Protein AF-A0A914VXL1-F1 (afdb_monomer_lite)

Secondary structure (DSSP, 8-state):
-HHHHHHHHHHHHHHHHHT-STTTHHHHHHHHHHHHHHHHHHHHHHHHHHHTT-HHHHTT---HHHHHHTS-GGGB--EEEESSGGGGGG--SSSEEEEESS--GGGTT-EEESSHHHHHHHHHHHGGGGTT-EEEEE--TTSEEEEEEEE--TT-S--EEEEEEEEEE-TTSTT-EEEEE-GGG--HHHHHHHHHHHHHHT--EEEEEEEESSHHHHHTT--EEEEEEET-SS-HHHHTT-----HHHHHHHHHHHHHHHHHHHHHHHHHHHHHHHTTSS-HHHHHHTHHHHHHHHHHHSSSTT-----

Radius of gyration: 21.91 Å; chains: 1; bounding box: 65×42×52 Å

pLDDT: mean 79.45, std 15.74, range [27.92, 98.44]

Structure (mmCIF, N/CA/C/O backbone):
data_AF-A0A914VXL1-F1
#
_entry.id   AF-A0A914VXL1-F1
#
loop_
_atom_site.group_PDB
_atom_site.id
_atom_site.type_symbol
_atom_site.label_atom_id
_atom_site.label_alt_id
_atom_site.label_comp_id
_atom_site.label_asym_id
_atom_site.label_entity_id
_atom_site.label_seq_id
_atom_site.pdbx_PDB_ins_code
_atom_site.Cartn_x
_atom_site.Cartn_y
_atom_site.Cartn_z
_atom_site.occupancy
_atom_site.B_iso_or_equiv
_atom_site.auth_seq_id
_atom_site.auth_comp_id
_atom_site.auth_asym_id
_atom_site.auth_atom_id
_atom_site.pdbx_PDB_model_num
ATOM 1 N N . MET A 1 1 ? 21.995 3.151 1.293 1.00 41.25 1 MET A N 1
ATOM 2 C CA . MET A 1 1 ? 22.354 3.929 0.088 1.00 41.25 1 MET A CA 1
ATOM 3 C C . MET A 1 1 ? 23.869 4.059 -0.041 1.00 41.25 1 MET A C 1
ATOM 5 O O . MET A 1 1 ? 24.400 3.669 -1.069 1.00 41.25 1 MET A O 1
ATOM 9 N N . GLU A 1 2 ? 24.578 4.462 1.017 1.00 45.25 2 GLU A N 1
ATOM 10 C CA . GLU A 1 2 ? 26.048 4.598 1.015 1.00 45.25 2 GLU A CA 1
ATOM 11 C C . GLU A 1 2 ? 26.811 3.289 0.747 1.00 45.25 2 GLU A C 1
ATOM 13 O O . GLU A 1 2 ? 27.741 3.278 -0.049 1.00 45.25 2 GLU A O 1
ATOM 18 N N . LEU A 1 3 ? 26.366 2.154 1.302 1.00 43.50 3 LEU A N 1
ATOM 19 C CA . LEU A 1 3 ? 27.005 0.850 1.059 1.00 43.50 3 LEU A CA 1
ATOM 20 C C . LEU A 1 3 ? 26.835 0.356 -0.392 1.00 43.50 3 LEU A C 1
ATOM 22 O O . LEU A 1 3 ? 27.706 -0.320 -0.930 1.00 43.50 3 LEU A O 1
ATOM 26 N N . ILE A 1 4 ? 25.714 0.711 -1.029 1.00 52.00 4 ILE A N 1
ATOM 27 C CA . ILE A 1 4 ? 25.422 0.389 -2.435 1.00 52.00 4 ILE A CA 1
ATOM 28 C C . ILE A 1 4 ? 26.284 1.270 -3.342 1.00 52.00 4 ILE A C 1
ATOM 30 O O . ILE A 1 4 ? 26.907 0.758 -4.263 1.00 52.00 4 ILE A O 1
ATOM 34 N N . LEU A 1 5 ? 26.391 2.565 -3.032 1.00 55.91 5 LEU A N 1
ATOM 35 C CA . LEU A 1 5 ? 27.287 3.493 -3.724 1.00 55.91 5 LEU A CA 1
ATOM 36 C C . LEU A 1 5 ? 28.755 3.064 -3.615 1.00 55.91 5 LEU A C 1
ATOM 38 O O . LEU A 1 5 ? 29.438 3.020 -4.630 1.00 55.91 5 LEU A O 1
ATOM 42 N N . ALA A 1 6 ? 29.218 2.665 -2.428 1.00 58.78 6 ALA A N 1
ATOM 43 C CA . ALA A 1 6 ? 30.580 2.175 -2.223 1.00 58.78 6 ALA A CA 1
ATOM 44 C C . ALA A 1 6 ? 30.846 0.867 -2.987 1.00 58.78 6 ALA A C 1
ATOM 46 O O . ALA A 1 6 ? 31.880 0.722 -3.634 1.00 58.78 6 ALA A O 1
ATOM 47 N N . SER A 1 7 ? 29.886 -0.063 -2.978 1.00 57.09 7 SER A N 1
ATOM 48 C CA . SER A 1 7 ? 30.001 -1.344 -3.688 1.00 57.09 7 SER A CA 1
ATOM 49 C C . SER A 1 7 ? 29.971 -1.166 -5.213 1.00 57.09 7 SER A C 1
ATOM 51 O O . SER A 1 7 ? 30.691 -1.859 -5.928 1.00 57.09 7 SER A O 1
ATOM 53 N N . LEU A 1 8 ? 29.196 -0.199 -5.718 1.00 55.34 8 LEU A N 1
ATOM 54 C CA . LEU A 1 8 ? 29.168 0.187 -7.133 1.00 55.34 8 LEU A CA 1
ATOM 55 C C . LEU A 1 8 ? 30.458 0.898 -7.556 1.00 55.34 8 LEU A C 1
ATOM 57 O O . LEU A 1 8 ? 30.956 0.645 -8.650 1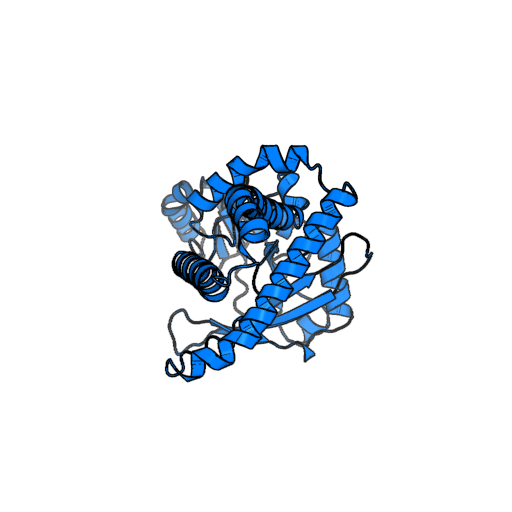.00 55.34 8 LEU A O 1
ATOM 61 N N . LEU A 1 9 ? 31.039 1.727 -6.683 1.00 68.44 9 LEU A N 1
ATOM 62 C CA . LEU A 1 9 ? 32.330 2.369 -6.933 1.00 68.44 9 LEU A CA 1
ATOM 63 C C . LEU A 1 9 ? 33.458 1.333 -7.019 1.00 68.44 9 LEU A C 1
ATOM 65 O O . LEU A 1 9 ? 34.294 1.402 -7.917 1.00 68.44 9 LEU A O 1
ATOM 69 N N . ILE A 1 10 ? 33.444 0.345 -6.119 1.00 70.38 10 ILE A N 1
ATOM 70 C CA . ILE A 1 10 ? 34.405 -0.763 -6.094 1.00 70.38 10 ILE A CA 1
ATOM 71 C C . ILE A 1 10 ? 34.229 -1.658 -7.324 1.00 70.38 10 ILE A C 1
ATOM 73 O O . ILE A 1 10 ? 35.223 -2.023 -7.942 1.00 70.38 10 ILE A O 1
ATOM 77 N N . LEU A 1 11 ? 32.996 -1.965 -7.741 1.00 63.31 11 LEU A N 1
ATOM 78 C CA . LEU A 1 11 ? 32.747 -2.739 -8.961 1.00 63.31 11 LEU A CA 1
ATOM 79 C C . LEU A 1 11 ? 33.229 -1.989 -10.212 1.00 63.31 11 LEU A C 1
ATOM 81 O O . LEU A 1 11 ? 33.888 -2.583 -11.059 1.00 63.31 11 LEU A O 1
ATOM 85 N N . CYS A 1 12 ? 32.983 -0.678 -10.297 1.00 65.50 12 CYS A N 1
ATOM 86 C CA . CYS A 1 12 ? 33.531 0.170 -11.356 1.00 65.50 12 CYS A CA 1
ATOM 87 C C . CYS A 1 12 ? 35.067 0.164 -11.353 1.00 65.50 12 CYS A C 1
ATOM 89 O O . CYS A 1 12 ? 35.673 0.009 -12.408 1.00 65.50 12 CYS A O 1
ATOM 91 N N . LEU A 1 13 ? 35.702 0.267 -10.181 1.00 66.25 13 LEU A N 1
ATOM 92 C CA . LEU A 1 13 ? 37.160 0.199 -10.032 1.00 66.25 13 LEU A CA 1
ATOM 93 C C . LEU A 1 13 ? 37.729 -1.166 -10.436 1.00 66.25 13 LEU A C 1
ATOM 95 O O . LEU A 1 13 ? 38.736 -1.223 -11.135 1.00 66.25 13 LEU A O 1
ATOM 99 N N . LEU A 1 14 ? 37.077 -2.264 -10.055 1.00 63.94 14 LEU A N 1
ATOM 100 C CA . LEU A 1 14 ? 37.503 -3.621 -10.403 1.00 63.94 14 LEU A CA 1
ATOM 101 C C . LEU A 1 14 ? 37.327 -3.915 -11.897 1.00 63.94 14 LEU A C 1
ATOM 103 O O . LEU A 1 14 ? 38.195 -4.543 -12.496 1.00 63.94 14 LEU A O 1
ATOM 107 N N . VAL A 1 15 ? 36.262 -3.405 -12.523 1.00 61.75 15 VAL A N 1
ATOM 108 C CA . VAL A 1 15 ? 36.066 -3.465 -13.980 1.00 61.75 15 VAL A CA 1
ATOM 109 C C . VAL A 1 15 ? 37.127 -2.629 -14.700 1.00 61.75 15 VAL A C 1
ATOM 111 O O . VAL A 1 15 ? 37.693 -3.083 -15.687 1.00 61.75 15 VAL A O 1
ATOM 114 N N . VAL A 1 16 ? 37.479 -1.448 -14.184 1.00 60.38 16 VAL A N 1
ATOM 115 C CA . VAL A 1 16 ? 38.572 -0.626 -14.732 1.00 60.38 16 VAL A CA 1
ATOM 116 C C . VAL A 1 16 ? 39.926 -1.341 -14.624 1.00 60.38 16 VAL A C 1
ATOM 118 O O . VAL A 1 16 ? 40.687 -1.344 -15.591 1.00 60.38 16 VAL A O 1
ATOM 121 N N . LEU A 1 17 ? 40.213 -1.989 -13.490 1.00 59.28 17 LEU A N 1
ATOM 122 C CA . LEU A 1 17 ? 41.476 -2.699 -13.247 1.00 59.28 17 LEU A CA 1
ATOM 123 C C . LEU A 1 17 ? 41.601 -4.003 -14.054 1.00 59.28 17 LEU A C 1
ATOM 125 O O . LEU A 1 17 ? 42.680 -4.303 -14.560 1.00 59.28 17 LEU A O 1
ATOM 129 N N . PHE A 1 18 ? 40.514 -4.762 -14.224 1.00 56.22 18 PHE A N 1
ATOM 130 C CA . PHE A 1 18 ? 40.505 -6.030 -14.970 1.00 56.22 18 PHE A CA 1
ATOM 131 C C . PHE A 1 18 ? 40.674 -5.842 -16.488 1.00 56.22 18 PHE A C 1
ATOM 133 O O . PHE A 1 18 ? 41.126 -6.740 -17.197 1.00 56.22 18 PHE A O 1
ATOM 140 N N . LEU A 1 19 ? 40.337 -4.660 -17.002 1.00 52.31 19 LEU A N 1
ATOM 141 C CA . LEU A 1 19 ? 40.244 -4.377 -18.434 1.00 52.31 19 LEU A CA 1
ATOM 142 C C . LEU A 1 19 ? 41.492 -3.677 -19.020 1.00 52.31 19 LEU A C 1
ATOM 144 O O . LEU A 1 19 ? 41.518 -3.319 -20.195 1.00 52.31 19 LEU A O 1
ATOM 148 N N . TRP A 1 20 ? 42.574 -3.550 -18.245 1.00 59.69 20 TRP A N 1
ATOM 149 C CA . TRP A 1 20 ? 43.846 -2.904 -18.613 1.00 59.69 20 TRP A CA 1
ATOM 150 C C . TRP A 1 20 ? 44.738 -3.742 -19.567 1.00 59.69 20 TRP A C 1
ATOM 152 O O . TRP A 1 20 ? 45.952 -3.840 -19.390 1.00 59.69 20 TRP A O 1
ATOM 162 N N . LYS A 1 21 ? 44.169 -4.360 -20.614 1.00 56.81 21 LYS A N 1
ATOM 163 C CA . LYS A 1 21 ? 44.930 -5.059 -21.673 1.00 56.81 21 LYS A CA 1
ATOM 164 C C . LYS A 1 21 ? 44.797 -4.324 -23.018 1.00 56.81 21 LYS A C 1
ATOM 166 O O . LYS A 1 21 ? 43.718 -3.898 -23.416 1.00 56.81 21 LYS A O 1
ATOM 171 N N . LYS A 1 22 ? 45.928 -4.174 -23.717 1.00 52.47 22 LYS A N 1
ATOM 172 C CA . LYS A 1 22 ? 46.267 -3.078 -24.656 1.00 52.47 22 LYS A CA 1
ATOM 173 C C . LYS A 1 22 ? 45.348 -2.809 -25.868 1.00 52.47 22 LYS A C 1
ATOM 175 O O . LYS A 1 22 ? 45.356 -1.690 -26.369 1.00 52.47 22 LYS A O 1
ATOM 180 N N . GLU A 1 23 ? 44.554 -3.764 -26.342 1.00 58.16 23 GLU A N 1
ATOM 181 C CA . GLU A 1 23 ? 43.632 -3.545 -27.480 1.00 58.16 23 GLU A CA 1
ATOM 182 C C . GLU A 1 23 ? 42.260 -2.998 -27.052 1.00 58.16 23 GLU A C 1
ATOM 184 O O . GLU A 1 23 ? 41.532 -2.402 -27.844 1.00 58.16 23 GLU A O 1
ATOM 189 N N . LEU A 1 24 ? 41.927 -3.109 -25.765 1.00 55.41 24 LEU A N 1
ATOM 190 C CA . LEU A 1 24 ? 40.645 -2.677 -25.222 1.00 55.41 24 LEU A CA 1
ATOM 191 C C . LEU A 1 24 ? 40.545 -1.141 -25.070 1.00 55.41 24 LEU A C 1
ATOM 193 O O . LEU A 1 24 ? 39.450 -0.596 -24.940 1.00 55.41 24 LEU A O 1
ATOM 197 N N . HIS A 1 25 ? 41.667 -0.415 -25.160 1.00 58.38 25 HIS A N 1
ATOM 198 C CA . HIS A 1 25 ? 41.759 1.014 -24.829 1.00 58.38 25 HIS A CA 1
ATOM 199 C C . HIS A 1 25 ? 40.891 1.946 -25.690 1.00 58.38 25 HIS A C 1
ATOM 201 O O . HIS A 1 25 ? 40.342 2.909 -25.156 1.00 58.38 25 HIS A O 1
ATOM 207 N N . LYS A 1 26 ? 40.712 1.688 -26.994 1.00 63.22 26 LYS A N 1
ATOM 208 C CA . LYS A 1 26 ? 39.898 2.574 -27.858 1.00 63.22 26 LYS A CA 1
ATOM 209 C C . LYS A 1 26 ? 38.396 2.428 -27.598 1.00 63.22 26 LYS A C 1
ATOM 211 O O . LYS A 1 26 ? 37.677 3.426 -27.582 1.00 63.22 26 LYS A O 1
ATOM 216 N N . SER A 1 27 ? 37.925 1.205 -27.360 1.00 62.84 27 SER A N 1
ATOM 217 C CA . SER A 1 27 ? 36.527 0.938 -26.995 1.00 62.84 27 SER A CA 1
ATOM 218 C C . SER A 1 27 ? 36.239 1.333 -25.542 1.00 62.84 27 SER A C 1
ATOM 220 O O . SER A 1 27 ? 35.166 1.855 -25.247 1.00 62.84 27 SER A O 1
ATOM 222 N N . MET A 1 28 ? 37.217 1.186 -24.644 1.00 55.16 28 MET A N 1
ATOM 223 C CA . MET A 1 28 ? 37.111 1.605 -23.244 1.00 55.16 28 MET A CA 1
ATOM 224 C C . MET A 1 28 ? 37.121 3.114 -23.055 1.00 55.16 28 MET A C 1
ATOM 226 O O . MET A 1 28 ? 36.348 3.605 -22.244 1.00 55.16 28 MET A O 1
ATOM 230 N N . ALA A 1 29 ? 37.947 3.864 -23.789 1.00 66.25 29 ALA A N 1
ATOM 231 C CA . ALA A 1 29 ? 37.937 5.324 -23.702 1.00 66.25 29 ALA A CA 1
ATOM 232 C C . ALA A 1 29 ? 36.559 5.882 -24.085 1.00 66.25 29 ALA A C 1
ATOM 234 O O . ALA A 1 29 ? 36.046 6.769 -23.411 1.00 66.25 29 ALA A O 1
ATOM 235 N N . LYS A 1 30 ? 35.913 5.291 -25.103 1.00 67.56 30 LYS A N 1
ATOM 236 C CA . LYS A 1 30 ? 34.521 5.600 -25.450 1.00 67.56 30 LYS A CA 1
ATOM 237 C C . LYS A 1 30 ? 33.567 5.215 -24.319 1.00 67.56 30 LYS A C 1
ATOM 239 O O . LYS A 1 30 ? 32.751 6.035 -23.929 1.00 67.56 30 LYS A O 1
ATOM 244 N N . MET A 1 31 ? 33.679 4.011 -23.757 1.00 68.94 31 MET A N 1
ATOM 245 C CA . MET A 1 31 ? 32.803 3.570 -22.665 1.00 68.94 31 MET A CA 1
ATOM 246 C C . MET A 1 31 ? 32.927 4.467 -21.425 1.00 68.94 31 MET A C 1
ATOM 248 O O . MET A 1 31 ? 31.918 4.967 -20.954 1.00 68.94 31 MET A O 1
ATOM 252 N N . ILE A 1 32 ? 34.146 4.752 -20.959 1.00 74.00 32 ILE A N 1
ATOM 253 C CA . ILE A 1 32 ? 34.424 5.639 -19.819 1.00 74.00 32 ILE A CA 1
ATOM 254 C C . ILE A 1 32 ? 33.927 7.060 -20.091 1.00 74.00 32 ILE A C 1
ATOM 256 O O . ILE A 1 32 ? 33.389 7.688 -19.188 1.00 74.00 32 ILE A O 1
ATOM 260 N N . PHE A 1 33 ? 34.062 7.558 -21.322 1.00 76.31 33 PHE A N 1
ATOM 261 C CA . PHE A 1 33 ? 33.526 8.863 -21.708 1.00 76.31 33 PHE A CA 1
ATOM 262 C C . PHE A 1 33 ? 31.992 8.902 -21.650 1.00 76.31 33 PHE A C 1
ATOM 264 O O . PHE A 1 33 ? 31.412 9.897 -21.221 1.00 76.31 33 PHE A O 1
ATOM 271 N N . TRP A 1 34 ? 31.327 7.810 -22.036 1.00 70.94 34 TRP A N 1
ATOM 272 C CA . TRP A 1 34 ? 29.869 7.718 -22.011 1.00 70.94 34 TRP A CA 1
ATOM 273 C C . TRP A 1 34 ? 29.297 7.348 -20.639 1.00 70.94 34 TRP A C 1
ATOM 275 O O . TRP A 1 34 ? 28.156 7.707 -20.368 1.00 70.94 34 TRP A O 1
ATOM 285 N N . THR A 1 35 ? 30.043 6.687 -19.749 1.00 76.06 35 THR A N 1
ATOM 286 C CA . THR A 1 35 ? 29.546 6.260 -18.426 1.00 76.06 35 THR A CA 1
ATOM 287 C C . THR A 1 35 ? 28.954 7.411 -17.594 1.00 76.06 35 THR A C 1
ATOM 289 O O . THR A 1 35 ? 27.836 7.243 -17.113 1.00 76.06 35 THR A O 1
ATOM 292 N N . PRO A 1 36 ? 29.585 8.597 -17.462 1.00 74.12 36 PRO A N 1
ATOM 293 C CA . PRO A 1 36 ? 29.012 9.737 -16.739 1.00 74.12 36 PRO A CA 1
ATOM 294 C C . PRO A 1 36 ? 27.721 10.285 -17.354 1.00 74.12 36 PRO A C 1
ATOM 296 O O . PRO A 1 36 ? 26.985 10.988 -16.675 1.00 74.12 36 PRO A O 1
ATOM 299 N N . VAL A 1 37 ? 27.446 9.983 -18.625 1.00 72.56 37 VAL A N 1
ATOM 300 C CA . VAL A 1 37 ? 26.239 10.428 -19.333 1.00 72.56 37 VAL A CA 1
ATOM 301 C C . VAL A 1 37 ? 25.156 9.353 -19.266 1.00 72.56 37 VAL A C 1
ATOM 303 O O . VAL A 1 37 ? 24.025 9.631 -18.876 1.00 72.56 37 VAL A O 1
ATOM 306 N N . LEU A 1 38 ? 25.506 8.112 -19.602 1.00 73.00 38 LEU A N 1
ATOM 307 C CA . LEU A 1 38 ? 24.584 6.982 -19.684 1.00 73.00 38 LEU A CA 1
ATOM 308 C C . LEU A 1 38 ? 24.146 6.487 -18.309 1.00 73.00 38 LEU A C 1
ATOM 310 O O . LEU A 1 38 ? 23.007 6.056 -18.157 1.00 73.00 38 LEU A O 1
ATOM 314 N N . PHE A 1 39 ? 25.020 6.542 -17.303 1.00 75.88 39 PHE A N 1
ATOM 315 C CA . PHE A 1 39 ? 24.698 6.023 -15.980 1.00 75.88 39 PHE A CA 1
ATOM 316 C C . PHE A 1 39 ? 23.647 6.875 -15.253 1.00 75.88 39 PHE A C 1
ATOM 318 O O . PHE A 1 39 ? 22.641 6.302 -14.833 1.00 75.88 39 PHE A O 1
ATOM 325 N N . PRO A 1 40 ? 23.774 8.216 -15.152 1.00 75.12 40 PRO A N 1
ATOM 326 C CA . PRO A 1 40 ? 22.699 9.041 -14.607 1.00 75.12 40 PRO A CA 1
ATOM 327 C C . PRO A 1 40 ? 21.408 8.898 -15.405 1.00 75.12 40 PRO A C 1
ATOM 329 O O . PRO A 1 40 ? 20.346 8.823 -14.803 1.00 75.12 40 PRO A O 1
ATOM 332 N N . TRP A 1 41 ? 21.496 8.777 -16.734 1.00 71.12 41 TRP A N 1
ATOM 333 C CA . TRP A 1 41 ? 20.336 8.520 -17.589 1.00 71.12 41 TRP A CA 1
ATOM 334 C C . TRP A 1 41 ? 19.642 7.198 -17.271 1.00 71.12 41 TRP A C 1
ATOM 336 O O . TRP A 1 41 ? 18.419 7.158 -17.187 1.00 71.12 41 TRP A O 1
ATOM 346 N N . LEU A 1 42 ? 20.399 6.122 -17.059 1.00 73.44 42 LEU A N 1
ATOM 347 C CA . LEU A 1 42 ? 19.854 4.817 -16.700 1.00 73.44 42 LEU A CA 1
ATOM 348 C C . LEU A 1 42 ? 19.241 4.835 -15.299 1.00 73.44 42 LEU A C 1
ATOM 350 O O . LEU A 1 42 ? 18.143 4.322 -15.111 1.00 73.44 42 LEU A O 1
ATOM 354 N N . VAL A 1 43 ? 19.918 5.444 -14.323 1.00 72.94 43 VAL A N 1
ATOM 355 C CA . VAL A 1 43 ? 19.392 5.607 -12.957 1.00 72.94 43 VAL A CA 1
ATOM 356 C C . VAL A 1 43 ? 18.109 6.431 -12.977 1.00 72.94 43 VAL A C 1
ATOM 358 O O . VAL A 1 43 ? 17.127 6.055 -12.342 1.00 72.94 43 VAL A O 1
ATOM 361 N N . TRP A 1 44 ? 18.098 7.514 -13.748 1.00 69.12 44 TRP A N 1
ATOM 362 C CA . TRP A 1 44 ? 16.934 8.361 -13.964 1.00 69.12 44 TRP A CA 1
ATOM 363 C C . TRP A 1 44 ? 15.800 7.570 -14.617 1.00 69.12 44 TRP A C 1
ATOM 365 O O . TRP A 1 44 ? 14.689 7.579 -14.104 1.00 69.12 44 TRP A O 1
ATOM 375 N N . LEU A 1 45 ? 16.070 6.804 -15.675 1.00 66.00 45 LEU A N 1
ATOM 376 C CA . LEU A 1 45 ? 15.071 5.989 -16.369 1.00 66.00 45 LEU A CA 1
ATOM 377 C C . LEU A 1 45 ? 14.519 4.865 -15.481 1.00 66.00 45 LEU A C 1
ATOM 379 O O . LEU A 1 45 ? 13.312 4.651 -15.443 1.00 66.00 45 LEU A O 1
ATOM 383 N N . ILE A 1 46 ? 15.361 4.198 -14.691 1.00 68.75 46 ILE A N 1
ATOM 384 C CA . ILE A 1 46 ? 14.909 3.222 -13.692 1.00 68.75 46 ILE A CA 1
ATOM 385 C C . ILE A 1 46 ? 14.009 3.917 -12.668 1.00 68.75 46 ILE A C 1
ATOM 387 O O . ILE A 1 46 ? 12.887 3.475 -12.448 1.00 68.75 46 ILE A O 1
ATOM 391 N N . TYR A 1 47 ? 14.439 5.044 -12.106 1.00 68.88 47 TYR A N 1
ATOM 392 C CA . TYR A 1 47 ? 13.628 5.833 -11.180 1.00 68.88 47 TYR A CA 1
ATOM 393 C C . TYR A 1 47 ? 12.268 6.226 -11.790 1.00 68.88 47 TYR A C 1
ATOM 395 O O . TYR A 1 47 ? 11.232 6.048 -11.152 1.00 68.88 47 TYR A O 1
ATOM 403 N N . TRP A 1 48 ? 12.243 6.629 -13.062 1.00 65.44 48 TRP A N 1
ATOM 404 C CA . TRP A 1 48 ? 11.019 6.923 -13.814 1.00 65.44 48 TRP A CA 1
ATOM 405 C C . TRP A 1 48 ? 10.077 5.751 -13.934 1.00 65.44 48 TRP A C 1
ATOM 407 O O . TRP A 1 48 ? 8.877 5.869 -13.707 1.00 65.44 48 TRP A O 1
ATOM 417 N N . THR A 1 49 ? 10.620 4.606 -14.300 1.00 64.94 49 THR A N 1
ATOM 418 C CA . THR A 1 49 ? 9.830 3.392 -14.446 1.00 64.94 49 THR A CA 1
ATOM 419 C C . THR A 1 49 ? 9.341 2.868 -13.100 1.00 64.94 49 THR A C 1
ATOM 421 O O . THR A 1 49 ? 8.316 2.200 -13.033 1.00 64.94 49 THR A O 1
ATOM 424 N N . LEU A 1 50 ? 10.005 3.223 -11.998 1.00 66.88 50 LEU A N 1
ATOM 425 C CA . LEU A 1 50 ? 9.473 2.977 -10.665 1.00 66.88 50 LEU A CA 1
ATOM 426 C C . LEU A 1 50 ? 8.271 3.880 -10.355 1.00 66.88 50 LEU A C 1
ATOM 428 O O . LEU A 1 50 ? 7.257 3.390 -9.863 1.00 66.88 50 LEU A O 1
ATOM 432 N N . ILE A 1 51 ? 8.334 5.158 -10.739 1.00 66.31 51 ILE A N 1
ATOM 433 C CA . ILE A 1 51 ? 7.213 6.106 -10.610 1.00 66.31 51 ILE A CA 1
ATOM 434 C C . ILE A 1 51 ? 6.031 5.691 -11.489 1.00 66.31 51 ILE A C 1
ATOM 436 O O . ILE A 1 51 ? 4.879 5.735 -11.070 1.00 66.31 51 ILE A O 1
ATOM 440 N N . ALA A 1 52 ? 6.292 5.236 -12.710 1.00 61.47 52 ALA A N 1
ATOM 441 C CA . ALA A 1 52 ? 5.243 4.901 -13.661 1.00 61.47 52 ALA A CA 1
ATOM 442 C C . ALA A 1 52 ? 4.494 3.589 -13.340 1.00 61.47 52 ALA A C 1
ATOM 444 O O . ALA A 1 52 ? 3.508 3.249 -13.991 1.00 61.47 52 ALA A O 1
ATOM 445 N N . GLN A 1 53 ? 4.883 2.841 -12.304 1.00 66.44 53 GLN A N 1
ATOM 446 C CA . GLN A 1 53 ? 4.063 1.730 -11.787 1.00 66.44 53 GLN A CA 1
ATOM 447 C C . GLN A 1 53 ? 2.750 2.199 -11.151 1.00 66.44 53 GLN A C 1
ATOM 449 O O . GLN A 1 53 ? 1.879 1.390 -10.826 1.00 66.44 53 GLN A O 1
ATOM 454 N N . GLN A 1 54 ? 2.639 3.502 -10.926 1.00 68.56 54 GLN A N 1
ATOM 455 C CA . GLN A 1 54 ? 1.725 4.109 -9.987 1.00 68.56 54 GLN A CA 1
ATOM 456 C C . GLN A 1 54 ? 0.867 5.174 -10.681 1.00 68.56 54 GLN A C 1
ATOM 458 O O . GLN A 1 54 ? 0.954 6.357 -10.369 1.00 68.56 54 GLN A O 1
ATOM 463 N N . THR A 1 55 ? 0.002 4.755 -11.612 1.00 63.03 55 THR A N 1
ATOM 464 C CA . THR A 1 55 ? -0.960 5.646 -12.306 1.00 63.03 55 THR A CA 1
ATOM 465 C C . THR A 1 55 ? -1.766 6.492 -11.324 1.00 63.03 55 THR A C 1
ATOM 467 O O . THR A 1 55 ? -1.934 7.694 -11.514 1.00 63.03 55 THR A O 1
ATOM 470 N N . PHE A 1 56 ? -2.182 5.862 -10.227 1.00 64.00 56 PHE A N 1
ATOM 471 C CA . PHE A 1 56 ? -2.895 6.476 -9.115 1.00 64.00 56 PHE A CA 1
ATOM 472 C C . PHE A 1 56 ? -2.178 7.708 -8.537 1.00 64.00 56 PHE A C 1
ATOM 474 O O . PHE A 1 56 ? -2.829 8.655 -8.093 1.00 64.00 56 PHE A O 1
ATOM 481 N N . TRP A 1 57 ? -0.839 7.736 -8.598 1.00 62.06 57 TRP A N 1
ATOM 482 C CA . TRP A 1 57 ? -0.055 8.778 -7.950 1.00 62.06 57 TRP A CA 1
ATOM 483 C C . TRP A 1 57 ? 0.148 10.038 -8.764 1.00 62.06 57 TRP A C 1
ATOM 485 O O . TRP A 1 57 ? 0.226 11.133 -8.199 1.00 62.06 57 TRP A O 1
ATOM 495 N N . LEU A 1 58 ? 0.176 9.896 -10.083 1.00 59.34 58 LEU A N 1
ATOM 496 C CA . LEU A 1 58 ? 0.244 11.030 -10.997 1.00 59.34 58 LEU A CA 1
ATOM 497 C C . LEU A 1 58 ? -1.095 11.763 -11.082 1.00 59.34 58 LEU A C 1
ATOM 499 O O . LEU A 1 58 ? -1.115 12.978 -11.229 1.00 59.34 58 LEU A O 1
ATOM 503 N N . GLN A 1 59 ? -2.197 11.052 -10.836 1.00 65.31 59 GLN A N 1
ATOM 504 C CA . GLN A 1 59 ? -3.552 11.610 -10.807 1.00 65.31 59 GLN A CA 1
ATOM 505 C C . GLN A 1 59 ? -3.874 12.403 -9.526 1.00 65.31 59 GLN A C 1
ATOM 507 O O . GLN A 1 59 ? -4.989 12.892 -9.359 1.00 65.31 59 GLN A O 1
ATOM 512 N N . GLY A 1 60 ? -2.919 12.547 -8.599 1.00 61.97 60 GLY A N 1
ATOM 513 C CA . GLY A 1 60 ? -3.108 13.329 -7.374 1.00 61.97 60 GLY A CA 1
ATOM 514 C C . GLY A 1 60 ? -3.989 12.658 -6.314 1.00 61.97 60 GLY A C 1
ATOM 515 O O . GLY A 1 60 ? -4.384 13.322 -5.359 1.00 61.97 60 GLY A O 1
ATOM 516 N N . LEU A 1 61 ? -4.252 11.354 -6.426 1.00 62.41 61 LEU A N 1
ATOM 517 C CA . LEU A 1 61 ? -5.101 10.582 -5.506 1.00 62.41 61 LEU A CA 1
ATOM 518 C C . LEU A 1 61 ? -4.318 10.037 -4.291 1.00 62.41 61 LEU A C 1
ATOM 520 O O . LEU A 1 61 ? -4.692 9.045 -3.681 1.00 62.41 61 LEU A O 1
ATOM 524 N N . ASN A 1 62 ? -3.228 10.715 -3.911 1.00 61.31 62 ASN A N 1
ATOM 525 C CA . ASN A 1 62 ? -2.131 10.219 -3.064 1.00 61.31 62 ASN A CA 1
ATOM 526 C C . ASN A 1 62 ? -2.381 10.176 -1.569 1.00 61.31 62 ASN A C 1
ATOM 528 O O . ASN A 1 62 ? -1.576 10.657 -0.762 1.00 61.31 62 ASN A O 1
ATOM 532 N N . ARG A 1 63 ? -3.498 9.588 -1.193 1.00 71.31 63 ARG A N 1
ATOM 533 C CA . ARG A 1 63 ? -3.872 9.485 0.196 1.00 71.31 63 ARG A CA 1
ATOM 534 C C . ARG A 1 63 ? -4.325 8.068 0.495 1.00 71.31 63 ARG A C 1
ATOM 536 O O . ARG A 1 63 ? -5.007 7.431 -0.313 1.00 71.31 63 ARG A O 1
ATOM 543 N N . LYS A 1 64 ? -3.895 7.559 1.650 1.00 80.06 64 LYS A N 1
ATOM 544 C CA . LYS A 1 64 ? -4.268 6.218 2.111 1.00 80.06 64 LYS A CA 1
ATOM 545 C C . LYS A 1 64 ? -5.777 6.110 2.234 1.00 80.06 64 LYS A C 1
ATOM 547 O O . LYS A 1 64 ? -6.334 5.093 1.835 1.00 80.06 64 LYS A O 1
ATOM 552 N N . ASP A 1 65 ? -6.413 7.172 2.723 1.00 83.00 65 ASP A N 1
ATOM 553 C CA . ASP A 1 65 ? -7.865 7.264 2.828 1.00 83.00 65 ASP A CA 1
ATOM 554 C C . ASP A 1 65 ? -8.554 6.972 1.487 1.00 83.00 65 ASP A C 1
ATOM 556 O O . ASP A 1 65 ? -9.452 6.146 1.452 1.00 83.00 65 ASP A O 1
ATOM 560 N N . TYR A 1 66 ? -8.084 7.528 0.368 1.00 85.12 66 TYR A N 1
ATOM 561 C CA . TYR A 1 66 ? -8.701 7.308 -0.940 1.00 85.12 66 TYR A CA 1
ATOM 562 C C . TYR A 1 66 ? -8.617 5.847 -1.390 1.00 85.12 66 TYR A C 1
ATOM 564 O O . TYR A 1 66 ? -9.626 5.280 -1.803 1.00 85.12 66 TYR A O 1
ATOM 572 N N . ALA A 1 67 ? -7.442 5.215 -1.283 1.00 85.06 67 ALA A N 1
ATOM 573 C CA . ALA A 1 67 ? -7.303 3.796 -1.618 1.00 85.06 67 ALA A CA 1
ATOM 574 C C . ALA A 1 67 ? -8.247 2.938 -0.758 1.00 85.06 67 ALA A C 1
ATOM 576 O O . ALA A 1 67 ? -8.972 2.095 -1.281 1.00 85.06 67 ALA A O 1
ATOM 577 N N . LEU A 1 68 ? -8.302 3.226 0.545 1.00 87.81 68 LEU A N 1
ATOM 578 C CA . LEU A 1 68 ? -9.196 2.556 1.485 1.00 87.81 68 LEU A CA 1
ATOM 579 C C . LEU A 1 68 ? -10.682 2.819 1.171 1.00 87.81 68 LEU A C 1
ATOM 581 O O . LEU A 1 68 ? -11.490 1.900 1.244 1.00 87.81 68 LEU A O 1
ATOM 585 N N . PHE A 1 69 ? -11.061 4.030 0.760 1.00 86.75 69 PHE A N 1
ATOM 586 C CA . PHE A 1 69 ? -12.441 4.384 0.399 1.00 86.75 69 PHE A CA 1
ATOM 587 C C . PHE A 1 69 ? -12.915 3.754 -0.909 1.00 86.75 69 PHE A C 1
ATOM 589 O O . PHE A 1 69 ? -14.115 3.564 -1.092 1.00 86.75 69 PHE A O 1
ATOM 596 N N . LEU A 1 70 ? -11.994 3.401 -1.805 1.00 86.75 70 LEU A N 1
ATOM 597 C CA . LEU A 1 70 ? -12.310 2.624 -3.000 1.00 86.75 70 LEU A CA 1
ATOM 598 C C . LEU A 1 70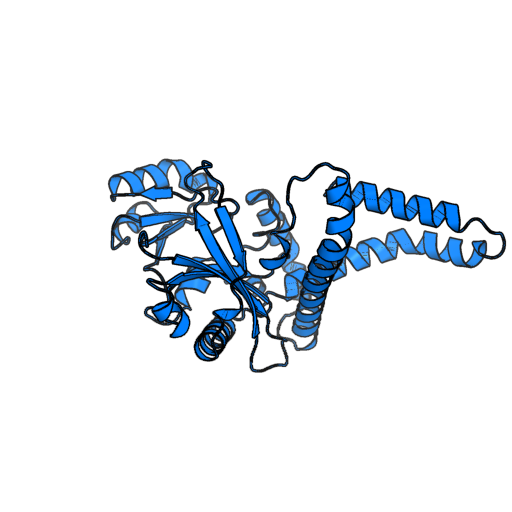 ? -12.496 1.127 -2.713 1.00 86.75 70 LEU A C 1
ATOM 600 O O . LEU A 1 70 ? -12.947 0.389 -3.597 1.00 86.75 70 LEU A O 1
ATOM 604 N N . ALA A 1 71 ? -12.168 0.662 -1.502 1.00 84.19 71 ALA A N 1
ATOM 605 C CA . ALA A 1 71 ? -12.455 -0.705 -1.103 1.00 84.19 71 ALA A CA 1
ATOM 606 C C . ALA A 1 71 ? -13.982 -0.903 -0.994 1.00 84.19 71 ALA A C 1
ATOM 608 O O . ALA A 1 71 ? -14.665 -0.119 -0.333 1.00 84.19 71 ALA A O 1
ATOM 609 N N . PRO A 1 72 ? -14.554 -1.934 -1.636 1.00 74.19 72 PRO A N 1
ATOM 610 C CA . PRO A 1 72 ? -15.998 -2.143 -1.639 1.00 74.19 72 PRO A CA 1
ATOM 611 C C . PRO A 1 72 ? -16.571 -2.397 -0.235 1.00 74.19 72 PRO A C 1
ATOM 613 O O . PRO A 1 72 ? -16.236 -3.391 0.403 1.00 74.19 72 PRO A O 1
ATOM 616 N N . GLY A 1 73 ? -17.511 -1.562 0.217 1.00 73.25 73 GLY A N 1
ATOM 617 C CA . GLY A 1 73 ? -18.362 -1.830 1.385 1.00 73.25 73 GLY A CA 1
ATOM 618 C C . GLY A 1 73 ? -17.606 -2.326 2.627 1.00 73.25 73 GLY A C 1
ATOM 619 O O . GLY A 1 73 ? -16.774 -1.617 3.183 1.00 73.25 73 GLY A O 1
ATOM 620 N N . GLN A 1 74 ? -17.900 -3.560 3.056 1.00 74.69 74 GLN A N 1
ATOM 621 C CA . GLN A 1 74 ? -17.328 -4.204 4.253 1.00 74.69 74 GLN A CA 1
ATOM 622 C C . GLN A 1 74 ? -15.811 -4.471 4.174 1.00 74.69 74 GLN A C 1
ATOM 624 O O . GLN A 1 74 ? -15.224 -4.915 5.159 1.00 74.69 74 GLN A O 1
ATOM 629 N N . MET A 1 75 ? -15.174 -4.208 3.027 1.00 79.31 75 MET A N 1
ATOM 630 C CA . MET A 1 75 ? -13.750 -4.462 2.799 1.00 79.31 75 MET A CA 1
ATOM 631 C C . MET A 1 75 ? -12.835 -3.368 3.344 1.00 79.31 75 MET A C 1
ATOM 633 O O . MET A 1 75 ? -11.620 -3.538 3.319 1.00 79.31 75 MET A O 1
ATOM 637 N N . ASN A 1 76 ? -13.373 -2.247 3.819 1.00 84.25 76 ASN A N 1
ATOM 638 C CA . ASN A 1 76 ? -12.585 -1.252 4.533 1.00 84.25 76 ASN A CA 1
ATOM 639 C C . ASN A 1 76 ? -12.842 -1.382 6.034 1.00 84.25 76 ASN A C 1
ATOM 641 O O . ASN A 1 76 ? -13.981 -1.586 6.462 1.00 84.25 76 ASN A O 1
ATOM 645 N N . ALA A 1 77 ? -11.800 -1.227 6.846 1.00 86.25 77 ALA A N 1
ATOM 646 C CA . ALA A 1 77 ? -12.052 -0.865 8.232 1.00 86.25 77 ALA A CA 1
ATOM 647 C C . ALA A 1 77 ? -12.679 0.536 8.246 1.00 86.25 77 ALA A C 1
ATOM 649 O O . ALA A 1 77 ? -12.319 1.384 7.428 1.00 86.25 77 ALA A O 1
ATOM 650 N N . ASP A 1 78 ? -13.633 0.780 9.140 1.00 91.12 78 ASP A N 1
ATOM 651 C CA . ASP A 1 78 ? -14.302 2.077 9.214 1.00 91.12 78 ASP A CA 1
ATOM 652 C C . ASP A 1 78 ? -13.251 3.173 9.426 1.00 91.12 78 ASP A C 1
ATOM 654 O O . ASP A 1 78 ? -12.543 3.181 10.433 1.00 91.12 78 ASP A O 1
ATOM 658 N N . THR A 1 79 ? -13.070 4.001 8.396 1.00 93.50 79 THR A N 1
ATOM 659 C CA . THR A 1 79 ? -11.961 4.947 8.265 1.00 93.50 79 THR A CA 1
ATOM 660 C C . THR A 1 79 ? -12.532 6.340 8.090 1.00 93.50 79 THR A C 1
ATOM 662 O O . THR A 1 79 ? -13.424 6.554 7.271 1.00 93.50 79 THR A O 1
ATOM 665 N N . VAL A 1 80 ? -11.986 7.304 8.819 1.00 95.12 80 VAL A N 1
ATOM 666 C CA . VAL A 1 80 ? -12.319 8.721 8.689 1.00 95.12 80 VAL A CA 1
ATOM 667 C C . VAL A 1 80 ? -11.050 9.527 8.484 1.00 95.12 80 VAL A C 1
ATOM 669 O O . VAL A 1 80 ? -10.011 9.221 9.067 1.00 95.12 80 VAL A O 1
ATOM 672 N N . ARG A 1 81 ? -11.127 10.560 7.646 1.00 95.25 81 ARG A N 1
ATOM 673 C CA . ARG A 1 81 ? -10.053 11.546 7.513 1.00 95.25 81 ARG A CA 1
ATOM 674 C C . ARG A 1 81 ? -10.194 12.589 8.617 1.00 95.25 81 ARG A C 1
ATOM 676 O O . ARG A 1 81 ? -11.304 13.045 8.876 1.00 95.25 81 ARG A O 1
ATOM 683 N N . ILE A 1 82 ? -9.074 12.952 9.232 1.00 96.38 82 ILE A N 1
ATOM 684 C CA . ILE A 1 82 ? -8.985 13.904 10.339 1.00 96.38 82 ILE A CA 1
ATOM 685 C C . ILE A 1 82 ? -8.045 15.030 9.910 1.00 96.38 82 ILE A C 1
ATOM 687 O O . ILE A 1 82 ? -6.833 14.823 9.799 1.00 96.38 82 ILE A O 1
ATOM 691 N N . GLN A 1 83 ? -8.620 16.199 9.637 1.00 95.81 83 GLN A N 1
ATOM 692 C CA . GLN A 1 83 ? -7.916 17.429 9.272 1.00 95.81 83 GLN A CA 1
ATOM 693 C C . GLN A 1 83 ? -8.071 18.539 10.316 1.00 95.81 83 GLN A C 1
ATOM 695 O O . GLN A 1 83 ? -7.274 19.476 10.348 1.00 95.81 83 GLN A O 1
ATOM 700 N N . SER A 1 84 ? -9.059 18.417 11.199 1.00 97.06 84 SER A N 1
ATOM 701 C CA . SER A 1 84 ? -9.262 19.274 12.363 1.00 97.06 84 SER A CA 1
ATOM 702 C C . SER A 1 84 ? -9.626 18.454 13.604 1.00 97.06 84 SER A C 1
ATOM 704 O O . SER A 1 84 ? -9.898 17.256 13.524 1.00 97.06 84 SER A O 1
ATOM 706 N N . GLU A 1 85 ? -9.647 19.109 14.765 1.00 97.00 85 GLU A N 1
ATOM 707 C CA . GLU A 1 85 ? -10.136 18.505 16.011 1.00 97.00 85 GLU A CA 1
ATOM 708 C C . GLU A 1 85 ? -11.607 18.075 15.895 1.00 97.00 85 GLU A C 1
ATOM 710 O O . GLU A 1 85 ? -11.953 16.982 16.331 1.00 97.00 85 GLU A O 1
ATOM 715 N N . ASP A 1 86 ? -12.447 18.859 15.210 1.00 97.75 86 ASP A N 1
ATOM 716 C CA . ASP A 1 86 ? -13.866 18.537 14.993 1.00 97.75 86 ASP A CA 1
ATOM 717 C C . ASP A 1 86 ? -14.070 17.235 14.199 1.00 97.75 86 ASP A C 1
ATOM 719 O O . ASP A 1 86 ? -15.080 16.546 14.355 1.00 97.75 86 ASP A O 1
ATOM 723 N N . ASP A 1 87 ? -13.107 16.859 13.351 1.00 97.81 87 ASP A N 1
ATOM 724 C CA . ASP A 1 87 ? -13.179 15.606 12.599 1.00 97.81 87 ASP A CA 1
ATOM 725 C C . ASP A 1 87 ? -13.055 14.368 13.498 1.00 97.81 87 ASP A C 1
ATOM 727 O O . ASP A 1 87 ? -13.456 13.276 13.094 1.00 97.81 87 ASP A O 1
ATOM 731 N N . ILE A 1 88 ? -12.541 14.511 14.721 1.00 97.69 88 ILE A N 1
ATOM 732 C CA . ILE A 1 88 ? -12.380 13.404 15.671 1.00 97.69 88 ILE A CA 1
ATOM 733 C C . ILE A 1 88 ? -13.740 12.857 16.108 1.00 97.69 88 ILE A C 1
ATOM 735 O O . ILE A 1 88 ? -13.893 11.642 16.242 1.00 97.69 88 ILE A O 1
ATOM 739 N N . ALA A 1 89 ? -14.756 13.717 16.207 1.00 97.19 89 ALA A N 1
ATOM 740 C CA . ALA A 1 89 ? -16.131 13.310 16.489 1.00 97.19 89 ALA A CA 1
ATOM 741 C C . ALA A 1 89 ? -16.724 12.395 15.395 1.00 97.19 89 ALA A C 1
ATOM 743 O O . ALA A 1 89 ? -17.745 11.744 15.610 1.00 97.19 89 ALA A O 1
ATOM 744 N N . LYS A 1 90 ? -16.093 12.312 14.211 1.00 97.38 90 LYS A N 1
ATOM 745 C CA . LYS A 1 90 ? -16.505 11.403 13.128 1.00 97.38 90 LYS A CA 1
ATOM 746 C C . LYS A 1 90 ? -16.041 9.961 13.358 1.00 97.38 90 LYS A C 1
ATOM 748 O O . LYS A 1 90 ? -16.552 9.064 12.687 1.00 97.38 90 LYS A O 1
ATOM 753 N N . ILE A 1 91 ? -15.091 9.717 14.268 1.00 96.88 91 ILE A N 1
ATOM 754 C CA . ILE A 1 91 ? -14.643 8.363 14.622 1.00 96.88 91 ILE A CA 1
ATOM 755 C C . ILE A 1 91 ? -15.811 7.622 15.282 1.00 96.88 91 ILE A C 1
ATOM 757 O O . ILE A 1 91 ? -16.253 7.983 16.368 1.00 96.88 91 ILE A O 1
ATOM 761 N N . ARG A 1 92 ? -16.307 6.560 14.637 1.00 94.31 92 ARG A N 1
ATOM 762 C CA . ARG A 1 92 ? -17.552 5.893 15.061 1.00 94.31 92 ARG A CA 1
ATOM 763 C C . ARG A 1 92 ? -17.380 4.916 16.219 1.00 94.31 92 ARG A C 1
ATOM 765 O O . ARG A 1 92 ? -18.358 4.566 16.871 1.00 94.31 92 ARG A O 1
ATOM 772 N N . SER A 1 93 ? -16.164 4.422 16.443 1.00 95.38 93 SER A N 1
ATOM 773 C CA . SER A 1 93 ? -15.900 3.373 17.428 1.00 95.38 93 SER A CA 1
ATOM 774 C C . SER A 1 93 ? -14.521 3.509 18.054 1.00 95.38 93 SER A C 1
ATOM 776 O O . SER A 1 93 ? -13.548 3.763 17.340 1.00 95.38 93 SER A O 1
ATOM 778 N N . TYR A 1 94 ? -14.437 3.211 19.349 1.00 96.12 94 TYR A N 1
ATOM 779 C CA . TYR A 1 94 ? -13.186 3.009 20.072 1.00 96.12 94 TYR A CA 1
ATOM 780 C C . TYR A 1 94 ? -13.079 1.556 20.578 1.00 96.12 94 TYR A C 1
ATOM 782 O O . TYR A 1 94 ? -14.111 0.943 20.854 1.00 96.12 94 TYR A O 1
ATOM 790 N N . PRO A 1 95 ? -11.863 0.994 20.725 1.00 97.19 95 PRO A N 1
ATOM 791 C CA . PRO A 1 95 ? -10.574 1.601 20.383 1.00 97.19 95 PRO A CA 1
ATOM 792 C C . PRO A 1 95 ? -10.408 1.869 18.877 1.00 97.19 95 PRO A C 1
ATOM 794 O O . PRO A 1 95 ? -10.968 1.172 18.030 1.00 97.19 95 PRO A O 1
ATOM 797 N N . SER A 1 96 ? -9.630 2.898 18.549 1.00 96.88 96 SER A N 1
ATOM 798 C CA . SER A 1 96 ? -9.357 3.341 17.179 1.00 96.88 96 SER A CA 1
ATOM 799 C C . SER A 1 96 ? -7.856 3.496 16.962 1.00 96.88 96 SER A C 1
ATOM 801 O O . SER A 1 96 ? -7.112 3.833 17.878 1.00 96.88 96 SER A O 1
ATOM 803 N N . VAL A 1 97 ? -7.394 3.228 15.749 1.00 96.00 97 VAL A N 1
ATOM 804 C CA . VAL A 1 97 ? -6.036 3.518 15.297 1.00 96.00 97 VAL A CA 1
ATOM 805 C C . VAL A 1 97 ? -6.036 4.905 14.683 1.00 96.00 97 VAL A C 1
ATOM 807 O O . VAL A 1 97 ? -6.708 5.125 13.678 1.00 96.00 97 VAL A O 1
ATOM 810 N N . ILE A 1 98 ? -5.237 5.815 15.232 1.00 96.25 98 ILE A N 1
ATOM 811 C CA . ILE A 1 98 ? -4.942 7.089 14.578 1.00 96.25 98 ILE A CA 1
ATOM 812 C C . ILE A 1 98 ? -3.556 6.994 13.963 1.00 96.25 98 ILE A C 1
ATOM 814 O O . ILE A 1 98 ? -2.590 6.601 14.620 1.00 96.25 98 ILE A O 1
ATOM 818 N N . LYS A 1 99 ? -3.468 7.331 12.678 1.00 93.94 99 LYS A N 1
ATOM 819 C CA . LYS A 1 99 ? -2.210 7.358 11.938 1.00 93.94 99 LYS A CA 1
ATOM 820 C C . LYS A 1 99 ? -2.188 8.505 10.933 1.00 93.94 99 LYS A C 1
ATOM 822 O O . LYS A 1 99 ? -3.236 8.875 10.412 1.00 93.94 99 LYS A O 1
ATOM 827 N N . PRO A 1 100 ? -1.013 9.056 10.611 1.00 91.88 100 PRO A N 1
ATOM 828 C CA . PRO A 1 100 ? -0.838 9.932 9.472 1.00 91.88 100 PRO A CA 1
ATOM 829 C C . PRO A 1 100 ? -1.418 9.306 8.204 1.00 91.88 100 PRO A C 1
ATOM 831 O O . PRO A 1 100 ? -1.257 8.109 7.947 1.00 91.88 100 PRO A O 1
ATOM 834 N N . ASN A 1 101 ? -2.029 10.128 7.358 1.00 89.69 101 ASN A N 1
ATOM 835 C CA . ASN A 1 101 ? -2.467 9.698 6.031 1.00 89.69 101 ASN A CA 1
ATOM 836 C C . ASN A 1 101 ? -1.257 9.404 5.109 1.00 89.69 101 ASN A C 1
ATOM 838 O O . ASN A 1 101 ? -1.396 8.896 3.997 1.00 89.69 101 ASN A O 1
ATOM 842 N N . ILE A 1 102 ? -0.045 9.722 5.586 1.00 83.19 102 ILE A N 1
ATOM 843 C CA . ILE A 1 102 ? 1.224 9.739 4.862 1.00 83.19 102 ILE A CA 1
ATOM 844 C C . ILE A 1 102 ? 2.387 9.311 5.778 1.00 83.19 102 ILE A C 1
ATOM 846 O O . ILE A 1 102 ? 2.308 9.479 6.980 1.00 83.19 102 ILE A O 1
ATOM 850 N N . CYS A 1 103 ? 3.509 8.808 5.258 1.00 79.12 103 CYS A N 1
ATOM 851 C CA . CYS A 1 103 ? 4.732 8.592 6.060 1.00 79.12 103 CYS A CA 1
ATOM 852 C C . CYS A 1 103 ? 4.644 7.625 7.278 1.00 79.12 103 CYS A C 1
ATOM 854 O O . CYS A 1 103 ? 5.395 7.796 8.237 1.00 79.12 103 CYS A O 1
ATOM 856 N N . THR A 1 104 ? 3.809 6.577 7.261 1.00 77.19 104 THR A N 1
ATOM 857 C CA . THR A 1 104 ? 3.650 5.664 8.425 1.00 77.19 104 THR A CA 1
ATOM 858 C C . THR A 1 104 ? 4.628 4.477 8.460 1.00 77.19 104 THR A C 1
ATOM 860 O O . THR A 1 104 ? 4.366 3.475 9.134 1.00 77.19 104 THR A O 1
ATOM 863 N N . THR A 1 105 ? 5.741 4.524 7.720 1.00 74.25 105 THR A N 1
ATOM 864 C CA . THR A 1 105 ? 6.727 3.429 7.713 1.00 74.25 105 THR A CA 1
ATOM 865 C C . THR A 1 105 ? 7.212 3.164 9.127 1.00 74.25 105 THR A C 1
ATOM 867 O O . THR A 1 105 ? 7.399 4.093 9.913 1.00 74.25 105 THR A O 1
ATOM 870 N N . ALA A 1 106 ? 7.424 1.887 9.443 1.00 73.75 106 ALA A N 1
ATOM 871 C CA . ALA A 1 106 ? 7.842 1.453 10.772 1.00 73.75 106 ALA A CA 1
ATOM 872 C C . ALA A 1 106 ? 6.900 1.943 11.892 1.00 73.75 106 ALA A C 1
ATOM 874 O O . ALA A 1 106 ? 7.338 2.172 13.014 1.00 73.75 106 ALA A O 1
ATOM 875 N N . ASN A 1 107 ? 5.604 2.089 11.583 1.00 80.38 107 ASN A N 1
ATOM 876 C CA . ASN A 1 107 ? 4.568 2.563 12.502 1.00 80.38 107 ASN A CA 1
ATOM 877 C C . ASN A 1 107 ? 4.803 3.992 13.029 1.00 80.38 107 ASN A C 1
ATOM 879 O O . ASN A 1 107 ? 4.295 4.353 14.091 1.00 80.38 107 ASN A O 1
ATOM 883 N N . ARG A 1 108 ? 5.555 4.831 12.301 1.00 83.56 108 ARG A N 1
ATOM 884 C CA . ARG A 1 108 ? 5.759 6.234 12.682 1.00 83.56 108 ARG A CA 1
ATOM 885 C C . ARG A 1 108 ? 4.420 6.973 12.719 1.00 83.56 108 ARG A C 1
ATOM 887 O O . ARG A 1 108 ? 3.691 6.987 11.731 1.00 83.56 108 ARG A O 1
ATOM 894 N N . GLY A 1 109 ? 4.119 7.591 13.860 1.00 89.50 109 GLY A N 1
ATOM 895 C CA . GLY A 1 109 ? 2.860 8.305 14.073 1.00 89.50 109 GLY A CA 1
ATOM 896 C C . GLY A 1 109 ? 1.634 7.390 14.163 1.00 89.50 109 GLY A C 1
ATOM 897 O O . GLY A 1 109 ? 0.517 7.859 14.029 1.00 89.50 109 GLY A O 1
ATOM 898 N N . VAL A 1 110 ? 1.793 6.080 14.346 1.00 91.81 110 VAL A N 1
ATOM 899 C CA . VAL A 1 110 ? 0.643 5.187 14.529 1.00 91.81 110 VAL A CA 1
ATOM 900 C C . VAL A 1 110 ? 0.409 4.997 16.022 1.00 91.81 110 VAL A C 1
ATOM 902 O O . VAL A 1 110 ? 1.311 4.551 16.729 1.00 91.81 110 VAL A O 1
ATOM 905 N N . THR A 1 111 ? -0.798 5.290 16.500 1.00 95.06 111 THR A N 1
ATOM 906 C CA . THR A 1 111 ? -1.202 5.012 17.883 1.00 95.06 111 THR A CA 1
ATOM 907 C C . THR A 1 111 ? -2.578 4.360 17.943 1.00 95.06 111 THR A C 1
ATOM 909 O O . THR A 1 111 ? -3.396 4.533 17.040 1.00 95.06 111 THR A O 1
ATOM 912 N N . VAL A 1 112 ? -2.839 3.624 19.021 1.00 96.56 112 VAL A N 1
ATOM 913 C CA . VAL A 1 112 ? -4.188 3.179 19.386 1.00 96.56 112 VAL A CA 1
ATOM 914 C C . VAL A 1 112 ? -4.700 4.118 20.470 1.00 96.56 112 VAL A C 1
ATOM 916 O O . VAL A 1 112 ? -4.001 4.349 21.452 1.00 96.56 112 VAL A O 1
ATOM 919 N N . VAL A 1 113 ? -5.902 4.646 20.281 1.00 97.25 113 VAL A N 1
ATOM 920 C CA . VAL A 1 113 ? -6.621 5.476 21.252 1.00 97.25 113 VAL A CA 1
ATOM 921 C C . VAL A 1 113 ? -7.875 4.746 21.710 1.00 97.25 113 VAL A C 1
ATOM 923 O O . VAL A 1 113 ? -8.539 4.072 20.917 1.00 97.25 113 VAL A O 1
ATOM 926 N N . PHE A 1 114 ? -8.209 4.866 22.988 1.00 97.69 114 PHE A N 1
ATOM 927 C CA . PHE A 1 114 ? -9.322 4.147 23.611 1.00 97.69 114 PHE A CA 1
ATOM 928 C C . PHE A 1 114 ? -10.575 5.004 23.787 1.00 97.69 114 PHE A C 1
ATOM 930 O O . PHE A 1 114 ? -11.629 4.477 24.135 1.00 97.69 114 PHE A O 1
ATOM 937 N N . ASN A 1 115 ? -10.479 6.310 23.545 1.00 98.19 115 ASN A N 1
ATOM 938 C CA . ASN A 1 115 ? -11.584 7.256 23.648 1.00 98.19 115 ASN A CA 1
ATOM 939 C C . ASN A 1 115 ? -11.279 8.547 22.868 1.00 98.19 115 ASN A C 1
ATOM 941 O O . ASN A 1 115 ? -10.168 8.765 22.379 1.00 98.19 115 ASN A O 1
ATOM 945 N N . GLU A 1 116 ? -12.285 9.414 22.779 1.00 98.25 116 GLU A N 1
ATOM 946 C CA . GLU A 1 116 ? -12.216 10.697 22.078 1.00 98.25 116 GLU A CA 1
ATOM 947 C C . GLU A 1 116 ? -11.199 11.666 22.686 1.00 98.25 116 GLU A C 1
ATOM 949 O O . GLU A 1 116 ? -10.466 12.329 21.957 1.00 98.25 116 GLU A O 1
ATOM 954 N N . MET A 1 117 ? -11.078 11.706 24.013 1.00 98.25 117 MET A N 1
ATOM 955 C CA . MET A 1 117 ? -10.121 12.587 24.685 1.00 98.25 117 MET A CA 1
ATOM 956 C C . MET A 1 117 ? -8.673 12.233 24.318 1.00 98.25 117 MET A C 1
ATOM 958 O O . MET A 1 117 ? -7.867 13.116 24.024 1.00 98.25 117 MET A O 1
ATOM 962 N N . GLU A 1 118 ? -8.340 10.942 24.283 1.00 98.44 118 GLU A N 1
ATOM 963 C CA . GLU A 1 118 ? -7.040 10.461 23.809 1.00 98.44 118 GLU A CA 1
ATOM 964 C C . GLU A 1 118 ? -6.804 10.803 22.336 1.00 98.44 118 GLU A C 1
ATOM 966 O O . GLU A 1 118 ? -5.697 11.210 21.978 1.00 98.44 118 GLU A O 1
ATOM 971 N N . ALA A 1 119 ? -7.834 10.690 21.492 1.00 98.00 119 ALA A N 1
ATOM 972 C CA . ALA A 1 119 ? -7.762 11.077 20.087 1.00 98.00 119 ALA A CA 1
ATOM 973 C C . ALA A 1 119 ? -7.451 12.572 19.911 1.00 98.00 119 ALA A C 1
ATOM 975 O O . ALA A 1 119 ? -6.532 12.923 19.167 1.00 98.00 119 ALA A O 1
ATOM 976 N N . VAL A 1 120 ? -8.161 13.441 20.640 1.00 98.19 120 VAL A N 1
ATOM 977 C CA . VAL A 1 120 ? -7.948 14.898 20.657 1.00 98.19 120 VAL A CA 1
ATOM 978 C C . VAL A 1 120 ? -6.532 15.235 21.107 1.00 98.19 120 VAL A C 1
ATOM 980 O O . VAL A 1 120 ? -5.823 15.988 20.435 1.00 98.19 120 VAL A O 1
ATOM 983 N N . ASN A 1 121 ? -6.090 14.645 22.218 1.00 98.06 121 ASN A N 1
ATOM 984 C CA . ASN A 1 121 ? -4.750 14.874 22.749 1.00 98.06 121 ASN A CA 1
ATOM 985 C C . ASN A 1 121 ? -3.673 14.429 21.755 1.00 98.06 121 ASN A C 1
ATOM 987 O O . ASN A 1 121 ? -2.705 15.154 21.517 1.00 98.06 121 ASN A O 1
ATOM 991 N N . TYR A 1 122 ? -3.856 13.264 21.131 1.00 97.06 122 TYR A N 1
ATOM 992 C CA . TYR A 1 122 ? -2.927 12.763 20.131 1.00 97.06 122 TYR A CA 1
ATOM 993 C C . TYR A 1 122 ? -2.841 13.684 18.908 1.00 97.06 122 TYR A C 1
ATOM 995 O O . TYR A 1 122 ? -1.734 14.018 18.476 1.00 97.06 122 TYR A O 1
ATOM 1003 N N . PHE A 1 123 ? -3.986 14.134 18.387 1.00 96.56 123 PHE A N 1
ATOM 1004 C CA . PHE A 1 123 ? -4.047 15.057 17.255 1.00 96.56 123 PHE A CA 1
ATOM 1005 C C . PHE A 1 123 ? -3.333 16.376 17.573 1.00 96.56 123 PHE A C 1
ATOM 1007 O O . PHE A 1 123 ? -2.437 16.772 16.832 1.00 96.56 123 PHE A O 1
ATOM 1014 N N . LYS A 1 124 ? -3.626 17.010 18.715 1.00 96.25 124 LYS A N 1
ATOM 1015 C CA . LYS A 1 124 ? -2.983 18.274 19.131 1.00 96.25 124 LYS A CA 1
ATOM 1016 C C . LYS A 1 124 ? -1.460 18.184 19.198 1.00 96.25 124 LYS A C 1
ATOM 1018 O O . LYS A 1 124 ? -0.772 19.122 18.808 1.00 96.25 124 LYS A O 1
ATOM 1023 N N . LEU A 1 125 ? -0.937 17.057 19.678 1.00 95.62 125 LEU A N 1
ATOM 1024 C CA . LEU A 1 125 ? 0.502 16.854 19.841 1.00 95.62 125 LEU A CA 1
ATOM 1025 C C . LEU A 1 125 ? 1.229 16.540 18.526 1.00 95.62 125 LEU A C 1
ATOM 1027 O O . LEU A 1 125 ? 2.422 16.817 18.422 1.00 95.62 125 LEU A O 1
ATOM 1031 N N . ASN A 1 126 ? 0.546 15.946 17.541 1.00 93.12 126 ASN A N 1
ATOM 1032 C CA . ASN A 1 126 ? 1.212 15.338 16.382 1.00 93.12 126 ASN A CA 1
ATOM 1033 C C . ASN A 1 126 ? 0.772 15.897 15.024 1.00 93.12 126 ASN A C 1
ATOM 1035 O O . ASN A 1 126 ? 1.519 15.763 14.058 1.00 93.12 126 ASN A O 1
ATOM 1039 N N . ALA A 1 127 ? -0.406 16.514 14.907 1.00 87.88 127 ALA A N 1
ATOM 1040 C CA . ALA A 1 127 ? -0.988 16.863 13.611 1.00 87.88 127 ALA A CA 1
ATOM 1041 C C . ALA A 1 127 ? -0.091 17.797 12.787 1.00 87.88 127 ALA A C 1
ATOM 1043 O O . ALA A 1 127 ? 0.079 17.577 11.589 1.00 87.88 127 ALA A O 1
ATOM 1044 N N . SER A 1 128 ? 0.572 18.766 13.424 1.00 88.56 128 SER A N 1
ATOM 1045 C CA . SER A 1 128 ? 1.501 19.683 12.750 1.00 88.56 128 SER A CA 1
ATOM 1046 C C . SER A 1 128 ? 2.684 18.968 12.085 1.00 88.56 128 SER A C 1
ATOM 1048 O O . SER A 1 128 ? 3.111 19.378 11.007 1.00 88.56 128 SER A O 1
ATOM 1050 N N . GLN A 1 129 ? 3.170 17.858 12.657 1.00 86.06 129 GLN A N 1
ATOM 1051 C CA . GLN A 1 129 ? 4.236 17.042 12.063 1.00 86.06 129 GLN A CA 1
ATOM 1052 C C . GLN A 1 129 ? 3.794 16.371 10.753 1.00 86.06 129 GLN A C 1
ATOM 1054 O O . GLN A 1 129 ? 4.626 16.066 9.899 1.00 86.06 129 GLN A O 1
ATOM 1059 N N . PHE A 1 130 ? 2.493 16.138 10.594 1.00 83.06 130 PHE A N 1
ATOM 1060 C CA . PHE A 1 130 ? 1.906 15.424 9.462 1.00 83.06 130 PHE A CA 1
ATOM 1061 C C . PHE A 1 130 ? 0.982 16.321 8.634 1.00 83.06 130 PHE A C 1
ATOM 1063 O O . PHE A 1 130 ? 0.041 15.827 8.016 1.00 83.06 130 PHE A O 1
ATOM 1070 N N . ALA A 1 131 ? 1.246 17.635 8.639 1.00 85.12 131 ALA A N 1
ATOM 1071 C CA . ALA A 1 131 ? 0.501 18.647 7.888 1.00 85.12 131 ALA A CA 1
ATOM 1072 C C . ALA A 1 131 ? -1.023 18.604 8.117 1.00 85.12 131 ALA A C 1
ATOM 1074 O O . ALA A 1 131 ? -1.799 18.906 7.216 1.00 85.12 131 ALA A O 1
ATOM 1075 N N . TYR A 1 132 ? -1.446 18.216 9.324 1.00 87.94 132 TYR A N 1
ATOM 1076 C CA . TYR A 1 132 ? -2.850 18.046 9.694 1.00 87.94 132 TYR A CA 1
ATOM 1077 C C . TYR A 1 132 ? -3.611 17.114 8.730 1.00 87.94 132 TYR A C 1
ATOM 1079 O O . TYR A 1 132 ? -4.768 17.355 8.413 1.00 87.94 132 TYR A O 1
ATOM 1087 N N . ASP A 1 133 ? -2.971 16.047 8.236 1.00 91.56 133 ASP A N 1
ATOM 1088 C CA . ASP A 1 133 ? -3.629 15.019 7.422 1.00 91.56 133 ASP A CA 1
ATOM 1089 C C . ASP A 1 133 ? -3.449 13.639 8.059 1.00 91.56 133 ASP A C 1
ATOM 1091 O O . ASP A 1 133 ? -2.453 12.932 7.853 1.00 91.56 133 ASP A O 1
ATOM 1095 N N . MET A 1 134 ? -4.427 13.260 8.878 1.00 94.69 134 MET A N 1
ATOM 1096 C CA . MET A 1 134 ? -4.454 11.993 9.602 1.00 94.69 134 MET A CA 1
ATOM 1097 C C . MET A 1 134 ? -5.689 11.179 9.217 1.00 94.69 134 MET A C 1
ATOM 1099 O O . MET A 1 134 ? -6.634 11.676 8.605 1.00 94.69 134 MET A O 1
ATOM 1103 N N . ILE A 1 135 ? -5.679 9.904 9.583 1.00 95.38 135 ILE A N 1
ATOM 1104 C CA . ILE A 1 135 ? -6.819 9.004 9.468 1.00 95.38 135 ILE A CA 1
ATOM 1105 C C . ILE A 1 135 ? -7.065 8.303 10.802 1.00 95.38 135 ILE A C 1
ATOM 1107 O O . ILE A 1 135 ? -6.124 7.845 11.454 1.00 95.38 135 ILE A O 1
ATOM 1111 N N . GLY A 1 136 ? -8.334 8.228 11.191 1.00 96.19 136 GLY A N 1
ATOM 1112 C CA . GLY A 1 136 ? -8.826 7.376 12.270 1.00 96.19 136 GLY A CA 1
ATOM 1113 C C . GLY A 1 136 ? -9.433 6.116 11.670 1.00 96.19 136 GLY A C 1
ATOM 1114 O O . GLY A 1 136 ? -10.163 6.209 10.688 1.00 96.19 136 GLY A O 1
ATOM 1115 N N . GLN A 1 137 ? -9.121 4.947 12.218 1.00 95.25 137 GLN A N 1
ATOM 1116 C CA . GLN A 1 137 ? -9.562 3.658 11.688 1.00 95.25 137 GLN A CA 1
ATOM 1117 C C . GLN A 1 137 ? -9.923 2.702 12.826 1.00 95.25 137 GLN A C 1
ATOM 1119 O O . GLN A 1 137 ? -9.130 2.554 13.751 1.00 95.25 137 GLN A O 1
ATOM 1124 N N . THR A 1 138 ? -11.061 2.003 12.766 1.00 94.19 138 THR A N 1
ATOM 1125 C CA . THR A 1 138 ? -11.442 1.029 13.812 1.00 94.19 138 THR A CA 1
ATOM 1126 C C . THR A 1 138 ? -10.311 0.045 14.127 1.00 94.19 138 THR A C 1
ATOM 1128 O O . THR A 1 138 ? -9.700 -0.544 13.228 1.00 94.19 138 THR A O 1
ATOM 1131 N N . PHE A 1 139 ? -10.036 -0.170 15.417 1.00 94.56 139 PHE A N 1
ATOM 1132 C CA . PHE A 1 139 ? -9.015 -1.118 15.849 1.00 94.56 139 PHE A CA 1
ATOM 1133 C C . PHE A 1 139 ? -9.541 -2.559 15.833 1.00 94.56 139 PHE A C 1
ATOM 1135 O O . PHE A 1 139 ? -10.386 -2.952 16.630 1.00 94.56 139 PHE A O 1
ATOM 1142 N N . LEU A 1 140 ? -8.989 -3.379 14.939 1.00 91.50 140 LEU A N 1
ATOM 1143 C CA . LEU A 1 140 ? -9.393 -4.775 14.736 1.00 91.50 140 LEU A CA 1
ATOM 1144 C C . LEU A 1 140 ? -8.519 -5.745 15.551 1.00 91.50 140 LEU A C 1
ATOM 1146 O O . LEU A 1 140 ? -7.742 -6.510 14.975 1.00 91.50 140 LEU A O 1
ATOM 1150 N N . SER A 1 141 ? -8.578 -5.673 16.883 1.00 85.81 141 SER A N 1
ATOM 1151 C CA . SER A 1 141 ? -7.672 -6.387 17.810 1.00 85.81 141 SER A CA 1
ATOM 1152 C C . SER A 1 141 ? -7.622 -7.907 17.617 1.00 85.81 141 SER A C 1
ATOM 1154 O O . SER A 1 141 ? -6.543 -8.490 17.695 1.00 85.81 141 SER A O 1
ATOM 1156 N N . GLU A 1 142 ? -8.765 -8.530 17.339 1.00 85.12 142 GLU A N 1
ATOM 1157 C CA . GLU A 1 142 ? -8.924 -9.991 17.261 1.00 85.12 142 GLU A CA 1
ATOM 1158 C C . GLU A 1 142 ? -8.582 -10.582 15.884 1.00 85.12 142 GLU A C 1
ATOM 1160 O O . GLU A 1 142 ? -8.701 -11.784 15.676 1.00 85.12 142 GLU A O 1
ATOM 1165 N N . HIS A 1 143 ? -8.187 -9.754 14.914 1.00 90.12 143 HIS A N 1
ATOM 1166 C CA . HIS A 1 143 ? -7.997 -10.203 13.535 1.00 90.12 143 HIS A CA 1
ATOM 1167 C C . HIS A 1 143 ? -6.536 -10.559 13.254 1.00 90.12 143 HIS A C 1
ATOM 1169 O O . HIS A 1 143 ? -5.606 -9.888 13.713 1.00 90.12 143 HIS A O 1
ATOM 1175 N N . HIS A 1 144 ? -6.334 -11.566 12.409 1.00 94.00 144 HIS A N 1
ATOM 1176 C CA . HIS A 1 144 ? -5.033 -11.863 11.825 1.00 94.00 144 HIS A CA 1
ATOM 1177 C C . HIS A 1 144 ? -4.659 -10.782 10.812 1.00 94.00 144 HIS A C 1
ATOM 1179 O O . HIS A 1 144 ? -5.481 -10.399 9.979 1.00 94.00 144 HIS A O 1
ATOM 1185 N N . GLU A 1 145 ? -3.419 -10.302 10.871 1.00 93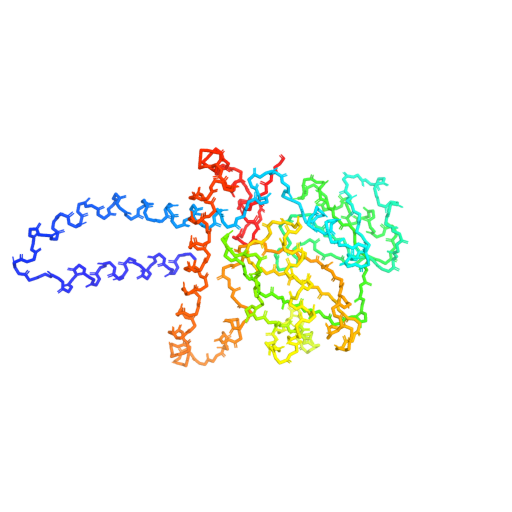.88 145 GLU A N 1
ATOM 1186 C CA . GLU A 1 145 ? -2.889 -9.327 9.919 1.00 93.88 145 GLU A CA 1
ATOM 1187 C C . GLU A 1 145 ? -2.114 -10.039 8.815 1.00 93.88 145 GLU A C 1
ATOM 1189 O O . GLU A 1 145 ? -1.191 -10.814 9.076 1.00 93.88 145 GLU A O 1
ATOM 1194 N N . PHE A 1 146 ? -2.487 -9.745 7.577 1.00 95.12 146 PHE A N 1
ATOM 1195 C CA . PHE A 1 146 ? -1.882 -10.285 6.375 1.00 95.12 146 PHE A CA 1
ATOM 1196 C C . PHE A 1 146 ? -1.278 -9.169 5.539 1.00 95.12 146 PHE A C 1
ATOM 1198 O O . PHE A 1 146 ? -1.708 -8.017 5.576 1.00 95.12 146 PHE A O 1
ATOM 1205 N N . SER A 1 147 ? -0.277 -9.544 4.759 1.00 93.94 147 SER A N 1
ATOM 1206 C CA . SER A 1 147 ? 0.342 -8.703 3.753 1.00 93.94 147 SER A CA 1
ATOM 1207 C C . SER A 1 147 ? 0.311 -9.448 2.431 1.00 93.94 147 SER A C 1
ATOM 1209 O O . SER A 1 147 ? 0.591 -10.643 2.388 1.00 93.94 147 SER A O 1
ATOM 1211 N N . VAL A 1 148 ? -0.019 -8.769 1.344 1.00 95.06 148 VAL A N 1
ATOM 1212 C CA . VAL A 1 148 ? -0.037 -9.350 0.006 1.00 95.06 148 VAL A CA 1
ATOM 1213 C C . VAL A 1 148 ? 0.874 -8.565 -0.913 1.00 95.06 148 VAL A C 1
ATOM 1215 O O . VAL A 1 148 ? 0.792 -7.344 -0.975 1.00 95.06 148 VAL A O 1
ATOM 1218 N N . MET A 1 149 ? 1.727 -9.272 -1.645 1.00 93.50 149 MET A N 1
ATOM 1219 C CA . MET A 1 149 ? 2.454 -8.741 -2.788 1.00 93.50 149 MET A CA 1
ATOM 1220 C C . MET A 1 149 ? 1.684 -9.119 -4.049 1.00 93.50 149 MET A C 1
ATOM 1222 O O . MET A 1 149 ? 1.526 -10.303 -4.350 1.00 93.50 149 MET A O 1
ATOM 1226 N N . TYR A 1 150 ? 1.212 -8.124 -4.788 1.00 94.31 150 TYR A N 1
ATOM 1227 C CA . TYR A 1 150 ? 0.369 -8.311 -5.964 1.00 94.31 150 TYR A CA 1
ATOM 1228 C C . TYR A 1 150 ? 0.971 -7.606 -7.177 1.00 94.31 150 TYR A C 1
ATOM 1230 O O . TYR A 1 150 ? 1.595 -6.546 -7.051 1.00 94.31 150 TYR A O 1
ATOM 1238 N N . PHE A 1 151 ? 0.759 -8.184 -8.361 1.00 93.00 151 PHE A N 1
ATOM 1239 C CA . PHE A 1 151 ? 1.038 -7.499 -9.614 1.00 93.00 151 PHE A CA 1
ATOM 1240 C C . PHE A 1 151 ? 0.042 -7.845 -10.724 1.00 93.00 151 PHE A C 1
ATOM 1242 O O . PHE A 1 151 ? -0.456 -8.965 -10.819 1.00 93.00 151 PHE A O 1
ATOM 1249 N N . ARG A 1 152 ? -0.185 -6.882 -11.614 1.00 92.31 152 ARG A N 1
ATOM 1250 C CA . ARG A 1 152 ? -0.898 -7.004 -12.884 1.00 92.31 152 ARG A CA 1
ATOM 1251 C C . ARG A 1 152 ? -0.101 -6.273 -13.948 1.00 92.31 152 ARG A C 1
ATOM 1253 O O . ARG A 1 152 ? 0.292 -5.126 -13.747 1.00 92.31 152 ARG A O 1
ATOM 1260 N N . LEU A 1 153 ? 0.134 -6.923 -15.082 1.00 90.75 153 LEU A N 1
ATOM 1261 C CA . LEU A 1 153 ? 0.762 -6.243 -16.211 1.00 90.75 153 LEU A CA 1
ATOM 1262 C C . LEU A 1 153 ? -0.262 -5.309 -16.872 1.00 90.75 153 LEU A C 1
ATOM 1264 O O . LEU A 1 153 ? -1.427 -5.692 -16.961 1.00 90.75 153 LEU A O 1
ATOM 1268 N N . PRO A 1 154 ? 0.134 -4.118 -17.355 1.00 86.44 154 PRO A N 1
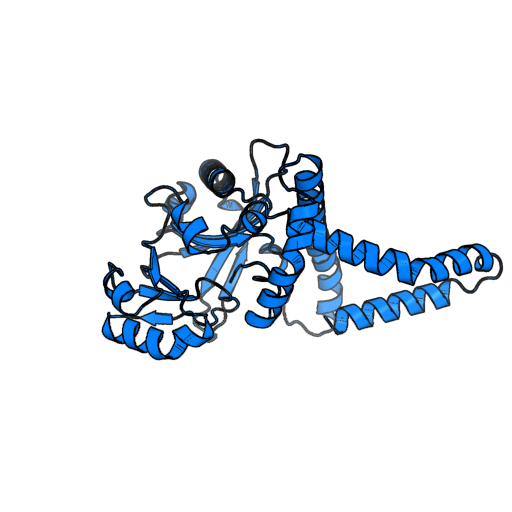ATOM 1269 C CA . PRO A 1 154 ? -0.808 -3.128 -17.888 1.00 86.44 154 PRO A CA 1
ATOM 1270 C C . PRO A 1 154 ? -1.724 -3.614 -19.021 1.00 86.44 154 PRO A C 1
ATOM 1272 O O . PRO A 1 154 ? -2.829 -3.111 -19.173 1.00 86.44 154 PRO A O 1
ATOM 1275 N N . TYR A 1 155 ? -1.291 -4.620 -19.780 1.00 88.31 155 TYR A N 1
ATOM 1276 C CA . TYR A 1 155 ? -2.028 -5.227 -20.893 1.00 88.31 155 TYR A CA 1
ATOM 1277 C C . TYR A 1 155 ? -2.797 -6.503 -20.518 1.00 88.31 155 TYR A C 1
ATOM 1279 O O . TYR A 1 155 ? -3.425 -7.114 -21.381 1.00 88.31 155 TYR A O 1
ATOM 1287 N N . TYR A 1 156 ? -2.755 -6.929 -19.254 1.00 91.81 156 TYR A N 1
ATOM 1288 C CA . TYR A 1 156 ? -3.565 -8.041 -18.766 1.00 91.81 156 TYR A CA 1
ATOM 1289 C C . TYR A 1 156 ? -4.803 -7.542 -18.028 1.00 91.81 156 TYR A C 1
ATOM 1291 O O . TYR A 1 156 ? -4.743 -6.609 -17.228 1.00 91.81 156 TYR A O 1
ATOM 1299 N N . SER A 1 157 ? -5.932 -8.213 -18.265 1.00 91.44 157 SER A N 1
ATOM 1300 C CA . SER A 1 157 ? -7.207 -7.938 -17.593 1.00 91.44 157 SER A CA 1
ATOM 1301 C C . SER A 1 157 ? -7.213 -8.371 -16.125 1.00 91.44 157 SER A C 1
ATOM 1303 O O . SER A 1 157 ? -7.946 -7.794 -15.318 1.00 91.44 157 SER A O 1
ATOM 1305 N N . THR A 1 158 ? -6.375 -9.349 -15.775 1.00 95.31 158 THR A N 1
ATOM 1306 C CA . THR A 1 158 ? -6.265 -9.933 -14.434 1.00 95.31 158 THR A CA 1
ATOM 1307 C C . THR A 1 158 ? -4.822 -9.935 -13.948 1.00 95.31 158 THR A C 1
ATOM 1309 O O . THR A 1 158 ? -3.906 -10.231 -14.720 1.00 95.31 158 THR A O 1
ATOM 1312 N N . GLY A 1 159 ? -4.606 -9.656 -12.667 1.00 95.12 159 GLY A N 1
ATOM 1313 C CA . GLY A 1 159 ? -3.316 -9.838 -12.010 1.00 95.12 159 GLY A CA 1
ATOM 1314 C C . GLY A 1 159 ? -3.173 -11.160 -11.265 1.00 95.12 159 GLY A C 1
ATOM 1315 O O . GLY A 1 159 ? -3.955 -12.103 -11.410 1.00 95.12 159 GLY A O 1
ATOM 1316 N N . THR A 1 160 ? -2.126 -11.236 -10.450 1.00 95.19 160 THR A N 1
ATOM 1317 C CA . THR A 1 160 ? -1.867 -12.372 -9.573 1.00 95.19 160 THR A CA 1
ATOM 1318 C C . THR A 1 160 ? -1.235 -11.934 -8.262 1.00 95.19 160 THR A C 1
ATOM 1320 O O . THR A 1 160 ? -0.480 -10.961 -8.186 1.00 95.19 160 THR A O 1
ATOM 1323 N N . ILE A 1 161 ? -1.517 -12.711 -7.221 1.00 95.81 161 ILE A N 1
ATOM 1324 C CA . ILE A 1 161 ? -0.785 -12.643 -5.964 1.00 95.81 161 ILE A CA 1
ATOM 1325 C C . ILE A 1 161 ? 0.563 -13.326 -6.191 1.00 95.81 161 ILE A C 1
ATOM 1327 O O . ILE A 1 161 ? 0.617 -14.467 -6.645 1.00 95.81 161 ILE A O 1
ATOM 1331 N N . LYS A 1 162 ? 1.648 -12.608 -5.910 1.00 92.88 162 LYS A N 1
ATOM 1332 C CA . LYS A 1 162 ? 3.009 -13.149 -5.926 1.00 92.88 162 LYS A CA 1
ATOM 1333 C C . LYS A 1 162 ? 3.324 -13.858 -4.616 1.00 92.88 162 LYS A C 1
ATOM 1335 O O . LYS A 1 162 ? 3.829 -14.976 -4.636 1.00 92.88 162 LYS A O 1
ATOM 1340 N N . THR A 1 163 ? 3.003 -13.197 -3.506 1.00 94.38 163 THR A N 1
ATOM 1341 C CA . THR A 1 163 ? 3.234 -13.716 -2.159 1.00 94.38 163 THR A CA 1
ATOM 1342 C C . THR A 1 163 ? 2.134 -13.242 -1.227 1.00 94.38 163 THR A C 1
ATOM 1344 O O . THR A 1 163 ? 1.769 -12.065 -1.246 1.00 94.38 163 THR A O 1
ATOM 1347 N N . LEU A 1 164 ? 1.651 -14.143 -0.381 1.00 96.38 164 LEU A N 1
ATOM 1348 C CA . LEU A 1 164 ? 0.827 -13.837 0.775 1.00 96.38 164 LEU A CA 1
ATOM 1349 C C . LEU A 1 164 ? 1.656 -14.077 2.036 1.00 96.38 164 LEU A C 1
ATOM 1351 O O . LEU A 1 164 ? 2.340 -15.090 2.157 1.00 96.38 164 LEU A O 1
ATOM 1355 N N . GLY A 1 165 ? 1.614 -13.134 2.966 1.00 94.56 165 GLY A N 1
ATOM 1356 C CA . GLY A 1 165 ? 2.301 -13.214 4.242 1.00 94.56 165 GLY A CA 1
ATOM 1357 C C . GLY A 1 165 ? 1.356 -13.033 5.411 1.00 94.56 165 GLY A C 1
ATOM 1358 O O . GLY A 1 165 ? 0.455 -12.202 5.342 1.00 94.56 165 GLY A O 1
ATOM 1359 N N . ILE A 1 166 ? 1.601 -13.747 6.503 1.00 93.88 166 ILE A N 1
ATOM 1360 C CA . ILE A 1 166 ? 0.937 -13.538 7.788 1.00 93.88 166 ILE A CA 1
ATOM 1361 C C . ILE A 1 166 ? 1.900 -12.848 8.751 1.00 93.88 166 ILE A C 1
ATOM 1363 O O . ILE A 1 166 ? 3.051 -13.262 8.909 1.00 93.88 166 ILE A O 1
ATOM 1367 N N . ARG A 1 167 ? 1.443 -11.776 9.401 1.00 89.50 167 ARG A N 1
ATOM 1368 C CA . ARG A 1 167 ? 2.223 -11.101 10.437 1.00 89.50 167 ARG A CA 1
ATOM 1369 C C . ARG A 1 167 ? 1.992 -11.783 11.773 1.00 89.50 167 ARG A C 1
ATOM 1371 O O . ARG A 1 167 ? 0.875 -11.796 12.290 1.00 89.50 167 ARG A O 1
ATOM 1378 N N . ARG A 1 168 ? 3.062 -12.302 12.366 1.00 83.94 168 ARG A N 1
ATOM 1379 C CA . ARG A 1 168 ? 3.035 -12.836 13.727 1.00 83.94 168 ARG A CA 1
ATOM 1380 C C . ARG A 1 168 ? 3.631 -11.804 14.672 1.00 83.94 168 ARG A C 1
ATOM 1382 O O . ARG A 1 168 ? 4.768 -11.359 14.504 1.00 83.94 168 ARG A O 1
ATOM 1389 N N . LYS A 1 169 ? 2.843 -11.411 15.673 1.00 73.19 169 LYS A N 1
ATOM 1390 C CA . LYS A 1 169 ? 3.347 -10.649 16.817 1.00 73.19 169 LYS A CA 1
ATOM 1391 C C . LYS A 1 169 ? 4.264 -11.567 17.608 1.00 73.19 169 LYS A C 1
ATOM 1393 O O . LYS A 1 169 ? 3.806 -12.586 18.119 1.00 73.19 169 LYS A O 1
ATOM 1398 N N . ASN A 1 170 ? 5.546 -11.228 17.695 1.00 61.78 170 ASN A N 1
ATOM 1399 C CA . ASN A 1 170 ? 6.431 -11.930 18.606 1.00 61.78 170 ASN A CA 1
ATOM 1400 C C . ASN A 1 170 ? 6.265 -11.311 19.997 1.00 61.78 170 ASN A C 1
ATOM 1402 O O . ASN A 1 170 ? 6.808 -10.246 20.279 1.00 61.78 170 ASN A O 1
ATOM 1406 N N . PHE A 1 171 ? 5.482 -11.959 20.859 1.00 51.94 171 PHE A N 1
ATOM 1407 C CA . PHE A 1 171 ? 5.210 -11.463 22.213 1.00 51.94 171 PHE A CA 1
ATOM 1408 C C . PHE A 1 171 ? 6.472 -11.378 23.090 1.00 51.94 171 PHE A C 1
ATOM 1410 O O . PHE A 1 171 ? 6.477 -10.644 24.073 1.00 51.94 171 PHE A O 1
ATOM 1417 N N . ASN A 1 172 ? 7.554 -12.063 22.705 1.00 48.03 172 ASN A N 1
ATOM 1418 C CA . ASN A 1 172 ? 8.792 -12.140 23.482 1.00 48.03 172 ASN A CA 1
ATOM 1419 C C . ASN A 1 172 ? 9.837 -11.077 23.095 1.00 48.03 172 ASN A C 1
ATOM 1421 O O . ASN A 1 172 ? 10.879 -10.987 23.740 1.00 48.03 172 ASN A O 1
ATOM 1425 N N . ALA A 1 173 ? 9.590 -10.269 22.058 1.00 47.62 173 ALA A N 1
ATOM 1426 C CA . ALA A 1 173 ? 10.501 -9.212 21.622 1.00 47.62 173 ALA A CA 1
ATOM 1427 C C . ALA A 1 173 ? 9.710 -7.934 21.318 1.00 47.62 173 ALA A C 1
ATOM 1429 O O . ALA A 1 173 ? 9.035 -7.829 20.292 1.00 47.62 173 ALA A O 1
ATOM 1430 N N . ILE A 1 174 ? 9.797 -6.956 22.225 1.00 43.50 174 ILE A N 1
ATOM 1431 C CA . ILE A 1 174 ? 9.113 -5.661 22.116 1.00 43.50 174 ILE A CA 1
ATOM 1432 C C . ILE A 1 174 ? 9.395 -5.050 20.735 1.00 43.50 174 ILE A C 1
ATOM 1434 O O . ILE A 1 174 ? 10.541 -4.787 20.374 1.00 43.50 174 ILE A O 1
ATOM 1438 N N . GLY A 1 175 ? 8.334 -4.846 19.951 1.00 51.84 175 GLY A N 1
ATOM 1439 C CA . GLY A 1 175 ? 8.401 -4.188 18.644 1.00 51.84 175 GLY A CA 1
ATOM 1440 C C . GLY A 1 175 ? 8.863 -5.057 17.468 1.00 51.84 175 GLY A C 1
ATOM 1441 O O . GLY A 1 175 ? 8.988 -4.525 16.365 1.00 51.84 175 GLY A O 1
ATOM 1442 N N . GLN A 1 176 ? 9.086 -6.365 17.645 1.00 58.88 176 GLN A N 1
ATOM 1443 C CA . GLN A 1 176 ? 9.421 -7.256 16.530 1.00 58.88 176 GLN A CA 1
ATOM 1444 C C . GLN A 1 176 ? 8.193 -8.012 16.014 1.00 58.88 176 GLN A C 1
ATOM 1446 O O . GLN A 1 176 ? 7.538 -8.775 16.724 1.00 58.88 176 GLN A O 1
ATOM 1451 N N . TYR A 1 177 ? 7.912 -7.820 14.729 1.00 68.44 177 TYR A N 1
ATOM 1452 C CA . TYR A 1 177 ? 6.951 -8.612 13.972 1.00 68.44 177 TYR A CA 1
ATOM 1453 C C . TYR A 1 177 ? 7.731 -9.464 12.977 1.00 68.44 177 TYR A C 1
ATOM 1455 O O . TYR A 1 177 ? 8.632 -8.952 12.309 1.00 68.44 177 TYR A O 1
ATOM 1463 N N . SER A 1 178 ? 7.381 -10.742 12.855 1.00 77.69 178 SER A N 1
ATOM 1464 C CA . SER A 1 178 ? 7.807 -11.559 11.719 1.00 77.69 178 SER A CA 1
ATOM 1465 C C . SER A 1 178 ? 6.686 -11.608 10.687 1.00 77.69 178 SER A C 1
ATOM 1467 O O . SER A 1 178 ? 5.505 -11.545 11.037 1.00 77.69 178 SER A O 1
ATOM 1469 N N . ILE A 1 179 ? 7.049 -11.677 9.406 1.00 84.50 179 ILE A N 1
ATOM 1470 C CA . ILE A 1 179 ? 6.087 -11.910 8.327 1.00 84.50 179 ILE A CA 1
ATOM 1471 C C . ILE A 1 179 ? 6.437 -13.243 7.689 1.00 84.50 179 ILE A C 1
ATOM 1473 O O . ILE A 1 179 ? 7.431 -13.354 6.986 1.00 84.50 179 ILE A O 1
ATOM 1477 N N . GLU A 1 180 ? 5.634 -14.262 7.940 1.00 89.12 180 GLU A N 1
ATOM 1478 C CA . GLU A 1 180 ? 5.824 -15.595 7.373 1.00 89.12 180 GLU A CA 1
ATOM 1479 C C . GLU A 1 180 ? 5.070 -15.698 6.046 1.00 89.12 180 GLU A C 1
ATOM 1481 O O . GLU A 1 180 ? 3.926 -15.261 5.968 1.00 89.12 180 GLU A O 1
ATOM 1486 N N . ALA A 1 181 ? 5.699 -16.242 5.000 1.00 91.38 181 ALA A N 1
ATOM 1487 C CA . ALA A 1 181 ? 5.010 -16.489 3.735 1.00 91.38 181 ALA A CA 1
ATOM 1488 C C . ALA A 1 181 ? 4.083 -17.706 3.879 1.00 91.38 181 ALA A C 1
ATOM 1490 O O . ALA A 1 181 ? 4.531 -18.750 4.336 1.00 91.38 181 ALA A O 1
ATOM 1491 N N . VAL A 1 182 ? 2.824 -17.556 3.470 1.00 94.44 182 VAL A N 1
ATOM 1492 C CA . VAL A 1 182 ? 1.740 -18.548 3.605 1.00 94.44 182 VAL A CA 1
ATOM 1493 C C . VAL A 1 182 ? 0.974 -18.670 2.285 1.00 94.44 182 VAL A C 1
ATOM 1495 O O . VAL A 1 182 ? -0.231 -18.430 2.183 1.00 94.44 182 VAL A O 1
ATOM 1498 N N . ASN A 1 183 ? 1.712 -18.949 1.210 1.00 95.56 183 ASN A N 1
ATOM 1499 C CA . ASN A 1 183 ? 1.182 -18.958 -0.157 1.00 95.56 183 ASN A CA 1
ATOM 1500 C C . ASN A 1 183 ? 0.159 -20.078 -0.398 1.00 95.56 183 ASN A C 1
ATOM 1502 O O . ASN A 1 183 ? -0.680 -19.958 -1.286 1.00 95.56 183 ASN A O 1
ATOM 1506 N N . GLU A 1 184 ? 0.197 -21.137 0.403 1.00 96.00 184 GLU A N 1
ATOM 1507 C CA . GLU A 1 184 ? -0.788 -22.217 0.424 1.00 96.00 184 GLU A CA 1
ATOM 1508 C C . GLU A 1 184 ? -2.203 -21.742 0.791 1.00 96.00 184 GLU A C 1
ATOM 1510 O O . GLU A 1 184 ? -3.175 -22.417 0.462 1.00 96.00 184 GLU A O 1
ATOM 1515 N N . LEU A 1 185 ? -2.339 -20.566 1.417 1.00 96.62 185 LEU A N 1
ATOM 1516 C CA . LEU A 1 185 ? -3.633 -19.959 1.747 1.00 96.62 185 LEU A CA 1
ATOM 1517 C C . LEU A 1 185 ? -4.220 -19.116 0.600 1.00 96.62 185 LEU A C 1
ATOM 1519 O O . LEU A 1 185 ? -5.303 -18.543 0.744 1.00 96.62 185 LEU A O 1
ATOM 1523 N N . ILE A 1 186 ? -3.526 -19.004 -0.537 1.00 97.44 186 ILE A N 1
ATOM 1524 C CA . ILE A 1 186 ? -4.022 -18.264 -1.701 1.00 97.44 186 ILE A CA 1
ATOM 1525 C C . ILE A 1 186 ? -5.105 -19.090 -2.406 1.00 97.44 186 ILE A C 1
ATOM 1527 O O . ILE A 1 186 ? -4.817 -20.066 -3.094 1.00 97.44 186 ILE A O 1
ATOM 1531 N N . THR A 1 187 ? -6.361 -18.659 -2.284 1.00 97.44 187 THR A N 1
ATOM 1532 C CA . THR A 1 187 ? -7.501 -19.233 -3.015 1.00 97.44 187 THR A CA 1
ATOM 1533 C C . THR A 1 187 ? -7.803 -18.437 -4.289 1.00 97.44 187 THR A C 1
ATOM 1535 O O . THR A 1 187 ? -7.471 -17.251 -4.384 1.00 97.44 187 THR A O 1
ATOM 1538 N N . SER A 1 188 ? -8.492 -19.046 -5.264 1.00 97.00 188 SER A N 1
ATOM 1539 C CA . SER A 1 188 ? -8.979 -18.319 -6.452 1.00 97.00 188 SER A CA 1
ATOM 1540 C C . SER A 1 188 ? -9.863 -17.136 -6.060 1.00 97.00 188 SER A C 1
ATOM 1542 O O . SER A 1 188 ? -9.692 -16.039 -6.575 1.00 97.00 188 SER A O 1
ATOM 1544 N N . ARG A 1 189 ? -10.727 -17.325 -5.056 1.00 96.44 189 ARG A N 1
ATOM 1545 C CA . ARG A 1 189 ? -11.604 -16.270 -4.541 1.00 96.44 189 ARG A CA 1
ATOM 1546 C C . ARG A 1 189 ? -10.821 -15.091 -3.963 1.00 96.44 189 ARG A C 1
ATOM 1548 O O . ARG A 1 189 ? -11.169 -13.947 -4.236 1.00 96.44 189 ARG A O 1
ATOM 1555 N N . LEU A 1 190 ? -9.758 -15.351 -3.199 1.00 96.31 190 LEU A N 1
ATOM 1556 C CA . LEU A 1 190 ? -8.881 -14.298 -2.682 1.00 96.31 190 LEU A CA 1
ATOM 1557 C C . LEU A 1 190 ? -8.150 -13.566 -3.817 1.00 96.31 190 LEU A C 1
ATOM 1559 O O . LEU A 1 190 ? -8.059 -12.338 -3.797 1.00 96.31 190 LEU A O 1
ATOM 1563 N N . LYS A 1 191 ? -7.659 -14.303 -4.820 1.00 96.69 191 LYS A N 1
ATOM 1564 C CA . LYS A 1 191 ? -7.004 -13.724 -5.999 1.00 96.69 191 LYS A CA 1
ATOM 1565 C C . LYS A 1 191 ? -7.945 -12.794 -6.767 1.00 96.69 191 LYS A C 1
ATOM 1567 O O . LYS A 1 191 ? -7.568 -11.650 -7.013 1.00 96.69 191 LYS A O 1
ATOM 1572 N N . ASP A 1 192 ? -9.142 -13.263 -7.104 1.00 95.69 192 ASP A N 1
ATOM 1573 C CA . ASP A 1 192 ? -10.132 -12.498 -7.871 1.00 95.69 192 ASP A CA 1
ATOM 1574 C C . ASP A 1 192 ? -10.542 -11.227 -7.124 1.00 95.69 192 ASP A C 1
ATOM 1576 O O . ASP A 1 192 ? -10.636 -10.149 -7.709 1.00 95.69 192 ASP A O 1
ATOM 1580 N N . HIS A 1 193 ? -10.698 -11.339 -5.806 1.00 94.12 193 HIS A N 1
ATOM 1581 C CA . HIS A 1 193 ? -11.040 -10.221 -4.941 1.00 94.12 193 HIS A CA 1
ATOM 1582 C C . HIS A 1 193 ? -9.938 -9.151 -4.886 1.00 94.12 193 HIS A C 1
ATOM 1584 O O . HIS A 1 193 ? -10.217 -7.957 -5.012 1.00 94.12 193 HIS A O 1
ATOM 1590 N N . ILE A 1 194 ? -8.672 -9.554 -4.729 1.00 94.94 194 ILE A N 1
ATOM 1591 C CA . ILE A 1 194 ? -7.544 -8.610 -4.736 1.00 94.94 194 ILE A CA 1
ATOM 1592 C C . ILE A 1 194 ? -7.379 -7.970 -6.117 1.00 94.94 194 ILE A C 1
ATOM 1594 O O . ILE A 1 194 ? -7.111 -6.773 -6.200 1.00 94.94 194 ILE A O 1
ATOM 1598 N N . ASP A 1 195 ? -7.567 -8.731 -7.195 1.00 95.12 195 ASP A N 1
ATOM 1599 C CA . ASP A 1 195 ? -7.499 -8.227 -8.568 1.00 95.12 195 ASP A CA 1
ATOM 1600 C C . ASP A 1 195 ? -8.622 -7.218 -8.875 1.00 95.12 195 ASP A C 1
ATOM 1602 O O . ASP A 1 195 ? -8.366 -6.163 -9.462 1.00 95.12 195 ASP A O 1
ATOM 1606 N N . GLU A 1 196 ? -9.848 -7.474 -8.409 1.00 93.25 196 GLU A N 1
ATOM 1607 C CA . GLU A 1 196 ? -10.964 -6.529 -8.507 1.00 93.25 196 GLU A CA 1
ATOM 1608 C C . GLU A 1 196 ? -10.656 -5.211 -7.789 1.00 93.25 196 GLU A C 1
ATOM 1610 O O . GLU A 1 196 ? -10.779 -4.135 -8.384 1.00 93.25 196 GLU A O 1
ATOM 1615 N N . TYR A 1 197 ? -10.211 -5.285 -6.533 1.00 91.81 197 TYR A N 1
ATOM 1616 C CA . TYR A 1 197 ? -9.811 -4.105 -5.772 1.00 91.81 197 TYR A CA 1
ATOM 1617 C C . TYR A 1 197 ? -8.655 -3.363 -6.458 1.00 91.81 197 TYR A C 1
ATOM 1619 O O . TYR A 1 197 ? -8.709 -2.150 -6.658 1.00 91.81 197 TYR A O 1
ATOM 1627 N N . SER A 1 198 ? -7.644 -4.097 -6.922 1.00 91.12 198 SER A N 1
ATOM 1628 C CA . SER A 1 198 ? -6.520 -3.544 -7.674 1.00 91.12 198 SER A CA 1
ATOM 1629 C C . SER A 1 198 ? -6.964 -2.802 -8.941 1.00 91.12 198 SER A C 1
ATOM 1631 O O . SER A 1 198 ? -6.391 -1.761 -9.267 1.00 91.12 198 SER A O 1
ATOM 1633 N N . ARG A 1 199 ? -7.962 -3.302 -9.686 1.00 89.62 199 ARG A N 1
ATOM 1634 C CA . ARG A 1 199 ? -8.528 -2.579 -10.842 1.00 89.62 199 ARG A CA 1
ATOM 1635 C C . ARG A 1 199 ? -9.164 -1.264 -10.415 1.00 89.62 199 ARG A C 1
ATOM 1637 O O . ARG A 1 199 ? -8.857 -0.243 -11.020 1.00 89.62 199 ARG A O 1
ATOM 1644 N N . LYS A 1 200 ? -9.989 -1.284 -9.364 1.00 87.56 200 LYS A N 1
ATOM 1645 C CA . LYS A 1 200 ? -10.691 -0.092 -8.856 1.00 87.56 200 LYS A CA 1
ATOM 1646 C C . LYS A 1 200 ? -9.724 1.009 -8.435 1.00 87.56 200 LYS A C 1
ATOM 1648 O O . LYS A 1 200 ? -9.945 2.169 -8.754 1.00 87.56 200 LYS A O 1
ATOM 1653 N N . VAL A 1 201 ? -8.635 0.634 -7.769 1.00 84.56 201 VAL A N 1
ATOM 1654 C CA . VAL A 1 201 ? -7.622 1.580 -7.280 1.00 84.56 201 VAL A CA 1
ATOM 1655 C C . VAL A 1 201 ? -6.568 1.919 -8.349 1.00 84.56 201 VAL A C 1
ATOM 1657 O O . VAL A 1 201 ? -5.758 2.817 -8.161 1.00 84.56 201 VAL A O 1
ATOM 1660 N N . GLY A 1 202 ? -6.527 1.223 -9.490 1.00 83.88 202 GLY A N 1
ATOM 1661 C CA . GLY A 1 202 ? -5.452 1.403 -10.477 1.00 83.88 202 GLY A CA 1
ATOM 1662 C C . GLY A 1 202 ? -4.084 0.911 -9.976 1.00 83.88 202 GLY A C 1
ATOM 1663 O O . GLY A 1 202 ? -3.038 1.443 -10.341 1.00 83.88 202 GLY A O 1
ATOM 1664 N N . TRP A 1 203 ? -4.078 -0.105 -9.111 1.00 85.50 203 TRP A N 1
ATOM 1665 C CA . TRP A 1 203 ? -2.883 -0.684 -8.500 1.00 85.50 203 TRP A CA 1
ATOM 1666 C C . TRP A 1 203 ? -2.288 -1.791 -9.378 1.00 85.50 203 TRP A C 1
ATOM 1668 O O . TRP A 1 203 ? -2.766 -2.921 -9.357 1.00 85.50 203 TRP A O 1
ATOM 1678 N N . TYR A 1 204 ? -1.227 -1.507 -10.136 1.00 88.75 204 TYR A N 1
ATOM 1679 C CA . TYR A 1 204 ? -0.577 -2.528 -10.976 1.00 88.75 204 TYR A CA 1
ATOM 1680 C C . TYR A 1 204 ? 0.487 -3.344 -10.249 1.00 88.75 204 TYR A C 1
ATOM 1682 O O . TYR A 1 204 ? 0.729 -4.487 -10.613 1.00 88.75 204 TYR A O 1
ATOM 1690 N N . PHE A 1 205 ? 1.151 -2.777 -9.246 1.00 88.38 205 PHE A N 1
ATOM 1691 C CA . PHE A 1 205 ? 2.255 -3.441 -8.560 1.00 88.38 205 PHE A CA 1
ATOM 1692 C C . PHE A 1 205 ? 2.453 -2.874 -7.159 1.00 88.38 205 PHE A C 1
ATOM 1694 O O . PHE A 1 205 ? 2.452 -1.656 -6.959 1.00 88.38 205 PHE A O 1
ATOM 1701 N N . GLY A 1 206 ? 2.627 -3.742 -6.165 1.00 88.19 206 GLY A N 1
ATOM 1702 C CA . GLY A 1 206 ? 3.022 -3.329 -4.822 1.00 88.19 206 GLY A CA 1
ATOM 1703 C C . GLY A 1 206 ? 2.538 -4.275 -3.738 1.00 88.19 206 GLY A C 1
ATOM 1704 O O . GLY A 1 206 ? 2.258 -5.447 -3.991 1.00 88.19 206 GLY A O 1
ATOM 1705 N N . ARG A 1 207 ? 2.421 -3.730 -2.528 1.00 89.56 207 ARG A N 1
ATOM 1706 C CA . ARG A 1 207 ? 2.027 -4.446 -1.321 1.00 89.56 207 ARG A CA 1
ATOM 1707 C C . ARG A 1 207 ? 0.731 -3.876 -0.762 1.00 89.56 207 ARG A C 1
ATOM 1709 O O . ARG A 1 207 ? 0.581 -2.664 -0.706 1.00 89.56 207 ARG A O 1
ATOM 1716 N N . GLY A 1 208 ? -0.161 -4.719 -0.277 1.00 91.44 208 GLY A N 1
ATOM 1717 C CA . GLY A 1 208 ? -1.292 -4.287 0.536 1.00 91.44 208 GLY A CA 1
ATOM 1718 C C . GLY A 1 208 ? -1.311 -5.037 1.860 1.00 91.44 208 GLY A C 1
ATOM 1719 O O . GLY A 1 208 ? -0.902 -6.191 1.913 1.00 91.44 208 GLY A O 1
ATOM 1720 N N . ASP A 1 209 ? -1.747 -4.380 2.925 1.00 92.50 209 ASP A N 1
ATOM 1721 C CA . ASP A 1 209 ? -1.944 -4.990 4.235 1.00 92.50 209 ASP A CA 1
ATOM 1722 C C . ASP A 1 209 ? -3.444 -5.005 4.553 1.00 92.50 209 ASP A C 1
ATOM 1724 O O . ASP A 1 209 ? -4.149 -4.009 4.361 1.00 92.50 209 ASP A O 1
ATOM 1728 N N . PHE A 1 210 ? -3.937 -6.139 5.040 1.00 95.31 210 PHE A N 1
ATOM 1729 C CA . PHE A 1 210 ? -5.342 -6.335 5.383 1.00 95.31 210 PHE A CA 1
ATOM 1730 C C . PHE A 1 210 ? -5.491 -7.257 6.594 1.00 95.31 210 PHE A C 1
ATOM 1732 O O . PHE A 1 210 ? -4.535 -7.887 7.047 1.00 95.31 210 PHE A O 1
ATOM 1739 N N . ARG A 1 211 ? -6.701 -7.326 7.145 1.00 95.50 211 ARG A N 1
ATOM 1740 C CA . ARG A 1 211 ? -7.040 -8.152 8.302 1.00 95.50 211 ARG A CA 1
ATOM 1741 C C . ARG A 1 211 ? -8.180 -9.111 8.002 1.00 95.50 211 ARG A C 1
ATOM 1743 O O . ARG A 1 211 ? -9.084 -8.769 7.250 1.00 95.50 211 ARG A O 1
ATOM 1750 N N . ALA A 1 212 ? -8.146 -10.296 8.605 1.00 96.12 212 ALA A N 1
ATOM 1751 C CA . ALA A 1 212 ? -9.241 -11.265 8.552 1.00 96.12 212 ALA A CA 1
ATOM 1752 C C . ALA A 1 212 ? -9.495 -11.860 9.942 1.00 96.12 212 ALA A C 1
ATOM 1754 O O . ALA A 1 212 ? -8.551 -12.118 10.691 1.00 96.12 212 ALA A O 1
ATOM 1755 N N . LYS A 1 213 ? -10.767 -12.095 10.284 1.00 95.50 213 LYS A N 1
ATOM 1756 C CA . LYS A 1 213 ? -11.169 -12.655 11.591 1.00 95.50 213 LYS A CA 1
ATOM 1757 C C . LYS A 1 213 ? -10.648 -14.072 11.823 1.00 95.50 213 LYS A C 1
ATOM 1759 O O . LYS A 1 213 ? -10.331 -14.438 12.943 1.00 95.50 213 LYS A O 1
ATOM 1764 N N . SER A 1 214 ? -10.572 -14.868 10.762 1.00 95.94 214 SER A N 1
ATOM 1765 C CA . SER A 1 214 ? -10.076 -16.243 10.790 1.00 95.94 214 SER A CA 1
ATOM 1766 C C . SER A 1 214 ? -9.488 -16.626 9.431 1.00 95.94 214 SER A C 1
ATOM 1768 O O . SER A 1 214 ? -9.640 -15.892 8.448 1.00 95.94 214 SER A O 1
ATOM 1770 N N . LEU A 1 215 ? -8.844 -17.793 9.353 1.00 95.69 215 LEU A N 1
ATOM 1771 C CA . LEU A 1 215 ? -8.375 -18.349 8.079 1.00 95.69 215 LEU A CA 1
ATOM 1772 C C . LEU A 1 215 ? -9.537 -18.655 7.120 1.00 95.69 215 LEU A C 1
ATOM 1774 O O . LEU A 1 215 ? -9.410 -18.427 5.921 1.00 95.69 215 LEU A O 1
ATOM 1778 N N . ASP A 1 216 ? -10.700 -19.064 7.633 1.00 96.69 216 ASP A N 1
ATOM 1779 C CA . ASP A 1 216 ? -11.895 -19.268 6.803 1.00 96.69 216 ASP A CA 1
ATOM 1780 C C . ASP A 1 216 ? -12.400 -17.957 6.191 1.00 96.69 216 ASP A C 1
ATOM 1782 O O . ASP A 1 216 ? -12.827 -17.925 5.034 1.00 96.69 216 ASP A O 1
ATOM 1786 N N . HIS A 1 217 ? -12.328 -16.852 6.942 1.00 96.69 217 HIS A N 1
ATOM 1787 C CA . HIS A 1 217 ? -12.662 -15.528 6.415 1.00 96.69 217 HIS A CA 1
ATOM 1788 C C . HIS A 1 217 ? -11.697 -15.139 5.290 1.00 96.69 217 HIS A C 1
ATOM 1790 O O . HIS A 1 217 ? -12.147 -14.714 4.228 1.00 96.69 217 HIS A O 1
ATOM 1796 N N . LEU A 1 218 ? -10.393 -15.363 5.479 1.00 96.62 218 LEU A N 1
ATOM 1797 C CA . LEU A 1 218 ? -9.381 -15.153 4.441 1.00 96.62 218 LEU A CA 1
ATOM 1798 C C . LEU A 1 218 ? -9.675 -15.981 3.180 1.00 96.62 218 LEU A C 1
ATOM 1800 O O . LEU A 1 218 ? -9.702 -15.427 2.081 1.00 96.62 218 LEU A O 1
ATOM 1804 N N . ALA A 1 219 ? -9.933 -17.284 3.329 1.00 94.75 219 ALA A N 1
ATOM 1805 C CA . ALA A 1 219 ? -10.199 -18.193 2.213 1.00 94.75 219 ALA A CA 1
ATOM 1806 C C . ALA A 1 219 ? -11.422 -17.760 1.383 1.00 94.75 219 ALA A C 1
ATOM 1808 O O . ALA A 1 219 ? -11.447 -17.937 0.161 1.00 94.75 219 ALA A O 1
ATOM 1809 N N . ASN A 1 220 ? -12.402 -17.134 2.043 1.00 95.62 220 ASN A N 1
ATOM 1810 C CA . ASN A 1 220 ? -13.606 -16.570 1.437 1.00 95.62 220 ASN A CA 1
ATOM 1811 C C . ASN A 1 220 ? -13.472 -15.097 1.013 1.00 95.62 220 ASN A C 1
ATOM 1813 O O . ASN A 1 220 ? -14.472 -14.474 0.648 1.00 95.62 220 ASN A O 1
ATOM 1817 N N . ALA A 1 221 ? -12.260 -14.539 1.046 1.00 94.69 221 ALA A N 1
ATOM 1818 C CA . ALA A 1 221 ? -11.977 -13.135 0.760 1.00 94.69 221 ALA A CA 1
ATOM 1819 C C . ALA A 1 221 ? -12.820 -12.145 1.593 1.00 94.69 221 ALA A C 1
ATOM 1821 O O . ALA A 1 221 ? -13.157 -11.054 1.143 1.00 94.69 221 ALA A O 1
ATOM 1822 N N . ASN A 1 222 ? -13.177 -12.531 2.819 1.00 95.44 222 ASN A N 1
ATOM 1823 C CA . ASN A 1 222 ? -13.770 -11.648 3.813 1.00 95.44 222 ASN A CA 1
ATOM 1824 C C . ASN A 1 222 ? -12.639 -10.975 4.603 1.00 95.44 222 ASN A C 1
ATOM 1826 O O . ASN A 1 222 ? -12.229 -11.439 5.671 1.00 95.44 222 ASN A O 1
ATOM 1830 N N . ILE A 1 223 ? -12.080 -9.927 3.999 1.00 95.38 223 ILE A N 1
ATOM 1831 C CA . ILE A 1 223 ? -10.907 -9.199 4.483 1.00 95.38 223 ILE A CA 1
ATOM 1832 C C . ILE A 1 223 ? -11.222 -7.713 4.655 1.00 95.38 223 ILE A C 1
ATOM 1834 O O . ILE A 1 223 ? -12.112 -7.184 3.997 1.00 95.38 223 ILE A O 1
ATOM 1838 N N . GLN A 1 224 ? -10.457 -7.037 5.508 1.00 94.62 224 GLN A N 1
ATOM 1839 C CA . GLN A 1 224 ? -10.536 -5.593 5.723 1.00 94.62 224 GLN A CA 1
ATOM 1840 C C . GLN A 1 224 ? -9.187 -4.944 5.425 1.00 94.62 224 GLN A C 1
ATOM 1842 O O . GLN A 1 224 ? -8.198 -5.220 6.106 1.00 94.62 224 GLN A O 1
ATOM 1847 N N . TRP A 1 225 ? -9.131 -4.097 4.402 1.00 93.69 225 TRP A N 1
ATOM 1848 C CA . TRP A 1 225 ? -7.936 -3.356 4.020 1.00 93.69 225 TRP A CA 1
ATOM 1849 C C . TRP A 1 225 ? -7.520 -2.385 5.123 1.00 93.69 225 TRP A C 1
ATOM 1851 O O . TRP A 1 225 ? -8.324 -1.622 5.655 1.00 93.69 225 TRP A O 1
ATOM 1861 N N . MET A 1 226 ? -6.231 -2.414 5.448 1.00 91.44 226 MET A N 1
ATOM 1862 C CA . MET A 1 226 ? -5.609 -1.544 6.447 1.00 91.44 226 MET A CA 1
ATOM 1863 C C . MET A 1 226 ? -4.658 -0.542 5.797 1.00 91.44 226 MET A C 1
ATOM 1865 O O . MET A 1 226 ? -4.498 0.580 6.290 1.00 91.44 226 MET A O 1
ATOM 1869 N N . GLU A 1 227 ? -4.005 -0.950 4.707 1.00 89.12 227 GLU A N 1
ATOM 1870 C CA . GLU A 1 227 ? -3.033 -0.139 3.984 1.00 89.12 227 GLU A CA 1
ATOM 1871 C C . GLU A 1 227 ? -2.811 -0.660 2.561 1.00 89.12 227 GLU A C 1
ATOM 1873 O O . GLU A 1 227 ? -2.799 -1.866 2.326 1.00 89.12 227 GLU A O 1
ATOM 1878 N N . VAL A 1 228 ? -2.553 0.245 1.616 1.00 86.38 228 VAL A N 1
ATOM 1879 C CA . VAL A 1 228 ? -2.002 -0.101 0.301 1.00 86.38 228 VAL A CA 1
ATOM 1880 C C . VAL A 1 228 ? -0.728 0.700 0.079 1.00 86.38 228 VAL A C 1
ATOM 1882 O O . VAL A 1 228 ? -0.728 1.928 0.093 1.00 86.38 228 VAL A O 1
ATOM 1885 N N . ASN A 1 229 ? 0.364 -0.025 -0.120 1.00 81.19 229 ASN A N 1
ATOM 1886 C CA . ASN A 1 229 ? 1.694 0.467 -0.435 1.00 81.19 229 ASN A CA 1
ATOM 1887 C C . ASN A 1 229 ? 2.015 0.141 -1.891 1.00 81.19 229 ASN A C 1
ATOM 1889 O O . ASN A 1 229 ? 2.540 -0.922 -2.237 1.00 81.19 229 ASN A O 1
ATOM 1893 N N . PHE A 1 230 ? 1.693 1.082 -2.761 1.00 75.94 230 PHE A N 1
ATOM 1894 C CA . PHE A 1 230 ? 2.015 0.986 -4.173 1.00 75.94 230 PHE A CA 1
ATOM 1895 C C . PHE A 1 230 ? 3.544 0.989 -4.371 1.00 75.94 230 PHE A C 1
ATOM 1897 O O . PHE A 1 230 ? 4.266 1.665 -3.640 1.00 75.94 230 PHE A O 1
ATOM 1904 N N . GLY A 1 231 ? 4.0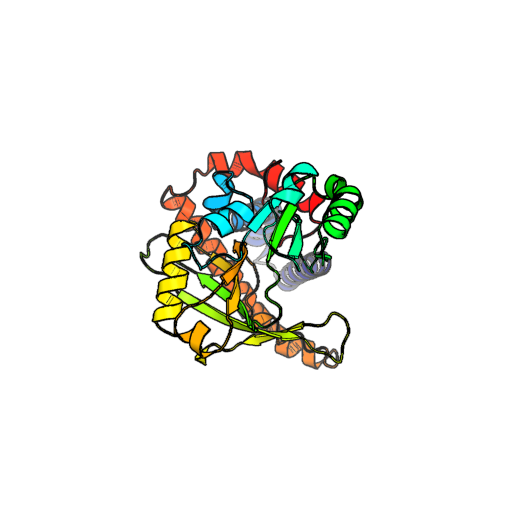54 0.235 -5.354 1.00 68.50 231 GLY A N 1
ATOM 1905 C CA . GLY A 1 231 ? 5.482 0.224 -5.728 1.00 68.50 231 GLY A CA 1
ATOM 1906 C C . GLY A 1 231 ? 6.456 -0.216 -4.637 1.00 68.50 231 GLY A C 1
ATOM 1907 O O . GLY A 1 231 ? 7.581 0.278 -4.578 1.00 68.50 231 GLY A O 1
ATOM 1908 N N . SER A 1 232 ? 6.046 -1.140 -3.765 1.00 72.38 232 SER A N 1
ATOM 1909 C CA . SER A 1 232 ? 6.974 -1.750 -2.812 1.00 72.38 232 SER A CA 1
ATOM 1910 C C . SER A 1 232 ? 8.121 -2.449 -3.553 1.00 72.38 232 SER A C 1
ATOM 1912 O O . SER A 1 232 ? 7.889 -3.319 -4.390 1.00 72.38 232 SER A O 1
ATOM 1914 N N . LEU A 1 233 ? 9.363 -2.074 -3.237 1.00 65.75 233 LEU A N 1
ATOM 1915 C CA . LEU A 1 233 ? 10.570 -2.632 -3.864 1.00 65.75 233 LEU A CA 1
ATOM 1916 C C . LEU A 1 233 ? 10.986 -3.997 -3.292 1.00 65.75 233 LEU A C 1
ATOM 1918 O O . LEU A 1 233 ? 11.975 -4.567 -3.746 1.00 65.75 233 LEU A O 1
ATOM 1922 N N . GLY A 1 234 ? 10.257 -4.519 -2.303 1.00 69.88 234 GLY A N 1
ATOM 1923 C CA . GLY A 1 234 ? 10.586 -5.771 -1.632 1.00 69.88 234 GLY A CA 1
ATOM 1924 C C . GLY A 1 234 ? 9.395 -6.713 -1.551 1.00 69.88 234 GLY A C 1
ATOM 1925 O O . GLY A 1 234 ? 8.287 -6.310 -1.199 1.00 69.88 234 GLY A O 1
ATOM 1926 N N . ASP A 1 235 ? 9.646 -7.987 -1.829 1.00 78.75 235 ASP A N 1
ATOM 1927 C CA . ASP A 1 235 ? 8.682 -9.058 -1.594 1.00 78.75 235 ASP A CA 1
ATOM 1928 C C . ASP A 1 235 ? 8.696 -9.486 -0.117 1.00 78.75 235 ASP A C 1
ATOM 1930 O O . ASP A 1 235 ? 9.722 -9.448 0.563 1.00 78.75 235 ASP A O 1
ATOM 1934 N N . ILE A 1 236 ? 7.563 -9.960 0.384 1.00 80.25 236 ILE A N 1
ATOM 1935 C CA . ILE A 1 236 ? 7.442 -10.562 1.712 1.00 80.25 236 ILE A CA 1
ATOM 1936 C C . ILE A 1 236 ? 8.401 -11.751 1.851 1.00 80.25 236 ILE A C 1
ATOM 1938 O O . ILE A 1 236 ? 9.141 -11.840 2.831 1.00 80.25 236 ILE A O 1
ATOM 1942 N N . ALA A 1 237 ? 8.457 -12.620 0.836 1.00 76.38 237 ALA A N 1
ATOM 1943 C CA . ALA A 1 237 ? 9.328 -13.797 0.833 1.00 76.38 237 ALA A CA 1
ATOM 1944 C C . ALA A 1 237 ? 10.830 -13.447 0.765 1.00 76.38 237 ALA A C 1
ATOM 1946 O O . ALA A 1 237 ? 11.685 -14.311 0.977 1.00 76.38 237 ALA A O 1
ATOM 1947 N N . GLU A 1 238 ? 11.171 -12.191 0.465 1.00 73.81 238 GLU A N 1
ATOM 1948 C CA . GLU A 1 238 ? 12.551 -11.698 0.442 1.00 73.81 238 GLU A CA 1
ATOM 1949 C C . GLU A 1 238 ? 13.024 -11.231 1.828 1.00 73.81 238 GLU A C 1
ATOM 1951 O O . GLU A 1 238 ? 14.228 -11.210 2.079 1.00 73.81 238 GLU A O 1
ATOM 1956 N N . LYS A 1 239 ? 12.108 -10.920 2.761 1.00 66.12 239 LYS A N 1
ATOM 1957 C CA . LYS A 1 239 ? 12.459 -10.385 4.091 1.00 66.12 239 LYS A CA 1
ATOM 1958 C C . LYS A 1 239 ? 12.951 -11.447 5.081 1.00 66.12 239 LYS A C 1
ATOM 1960 O O . LYS A 1 239 ? 13.787 -11.136 5.925 1.00 66.12 239 LYS A O 1
ATOM 1965 N N . ASN A 1 240 ? 12.499 -12.697 4.956 1.00 55.12 240 ASN A N 1
ATOM 1966 C CA . ASN A 1 240 ? 12.768 -13.759 5.942 1.00 55.12 240 ASN A CA 1
ATOM 1967 C C . ASN A 1 240 ? 14.202 -14.303 5.955 1.00 55.12 240 ASN A C 1
ATOM 1969 O O . ASN A 1 240 ? 14.558 -15.037 6.869 1.00 55.12 240 ASN A O 1
ATOM 1973 N N . ASN A 1 241 ? 15.041 -13.917 4.994 1.00 50.09 241 ASN A N 1
ATOM 1974 C CA . ASN A 1 241 ? 16.420 -14.406 4.902 1.00 50.09 241 ASN A CA 1
ATOM 1975 C C . ASN A 1 241 ? 17.463 -13.363 5.325 1.00 50.09 241 ASN A C 1
ATOM 1977 O O . ASN A 1 241 ? 18.652 -13.557 5.098 1.00 50.09 241 ASN A O 1
ATOM 1981 N N . MET A 1 242 ? 17.050 -12.266 5.970 1.00 47.12 242 MET A N 1
ATOM 1982 C CA . MET A 1 242 ? 17.964 -11.467 6.796 1.00 47.12 242 MET A CA 1
ATOM 1983 C C . MET A 1 242 ? 18.058 -12.082 8.198 1.00 47.12 242 MET A C 1
ATOM 1985 O O . MET A 1 242 ? 17.861 -11.409 9.210 1.00 47.12 242 MET A O 1
ATOM 1989 N N . VAL A 1 243 ? 18.327 -13.388 8.267 1.00 47.22 243 VAL A N 1
ATOM 1990 C CA . VAL A 1 243 ? 18.698 -14.025 9.528 1.00 47.22 243 VAL A CA 1
ATOM 1991 C C . VAL A 1 243 ? 20.037 -13.417 9.930 1.00 47.22 243 VAL A C 1
ATOM 1993 O O . VAL A 1 243 ? 21.004 -13.455 9.168 1.00 47.22 243 VAL A O 1
ATOM 1996 N N . ARG A 1 244 ? 20.088 -12.810 11.120 1.00 47.91 244 ARG A N 1
ATOM 1997 C CA . ARG A 1 244 ? 21.328 -12.371 11.775 1.00 47.91 244 ARG A CA 1
ATOM 1998 C C . ARG A 1 244 ? 22.146 -13.607 12.179 1.00 47.91 244 ARG A C 1
ATOM 2000 O O . ARG A 1 244 ? 22.272 -13.906 13.359 1.00 47.91 244 ARG A O 1
ATOM 2007 N N . GLY A 1 245 ? 22.635 -14.358 11.198 1.00 52.09 245 GLY A N 1
ATOM 2008 C CA . GLY A 1 245 ? 23.643 -15.394 11.388 1.00 52.09 245 GLY A CA 1
ATOM 2009 C C . GLY A 1 245 ? 25.041 -14.778 11.517 1.00 52.09 245 GLY A C 1
ATOM 2010 O O . GLY A 1 245 ? 25.213 -13.570 11.301 1.00 52.09 245 GLY A O 1
ATOM 2011 N N . PRO A 1 246 ? 26.066 -15.571 11.867 1.00 57.12 246 PRO A N 1
ATOM 2012 C CA . PRO A 1 246 ? 27.454 -15.125 11.782 1.00 57.12 246 PRO A CA 1
ATOM 2013 C C . PRO A 1 246 ? 27.745 -14.571 10.376 1.00 57.12 246 PRO A C 1
ATOM 2015 O O . PRO A 1 246 ? 27.251 -15.092 9.376 1.00 57.12 246 PRO A O 1
ATOM 2018 N N . LYS A 1 247 ? 28.539 -13.490 10.287 1.00 54.97 247 LYS A N 1
ATOM 2019 C CA . LYS A 1 247 ? 28.798 -12.725 9.043 1.00 54.97 247 LYS A CA 1
ATOM 2020 C C . LYS A 1 247 ? 29.170 -13.591 7.824 1.00 54.97 247 LYS A C 1
ATOM 2022 O O . LYS A 1 247 ? 28.943 -13.156 6.701 1.00 54.97 247 LYS A O 1
ATOM 2027 N N . SER A 1 248 ? 29.728 -14.783 8.031 1.00 49.81 248 SER A N 1
ATOM 2028 C CA . SER A 1 248 ? 30.099 -15.740 6.983 1.00 49.81 248 SER A CA 1
ATOM 2029 C C . SER A 1 248 ? 28.904 -16.424 6.298 1.00 49.81 248 SER A C 1
ATOM 2031 O O . SER A 1 248 ? 28.963 -16.649 5.092 1.00 49.81 248 SER A O 1
ATOM 2033 N N . GLU A 1 249 ? 27.802 -16.701 7.004 1.00 51.62 249 GLU A N 1
ATOM 2034 C CA . GLU A 1 249 ? 26.583 -17.296 6.417 1.00 51.62 249 GLU A CA 1
ATOM 2035 C C . GLU A 1 249 ? 25.699 -16.254 5.712 1.00 51.62 249 GLU A C 1
ATOM 2037 O O . GLU A 1 249 ? 24.974 -16.575 4.766 1.00 51.62 249 GLU A O 1
ATOM 2042 N N . LEU A 1 250 ? 25.825 -14.979 6.105 1.00 51.78 250 LEU A N 1
ATOM 2043 C CA . LEU A 1 250 ? 25.135 -13.854 5.464 1.00 51.78 250 LEU A CA 1
ATOM 2044 C C . LEU A 1 250 ? 25.513 -13.681 3.982 1.00 51.78 250 LEU A C 1
ATOM 2046 O O . LEU A 1 250 ? 24.697 -13.207 3.191 1.00 51.78 250 LEU A O 1
ATOM 2050 N N . ILE A 1 251 ? 26.736 -14.058 3.592 1.00 54.12 251 ILE A N 1
ATOM 2051 C CA . ILE A 1 251 ? 27.243 -13.851 2.227 1.00 54.12 251 ILE A CA 1
ATOM 2052 C C . ILE A 1 251 ? 26.564 -14.813 1.239 1.00 54.12 251 ILE A C 1
ATOM 2054 O O . ILE A 1 251 ? 26.141 -14.388 0.163 1.00 54.12 251 ILE A O 1
ATOM 2058 N N . PHE A 1 252 ? 26.383 -16.085 1.613 1.00 50.53 252 PHE A N 1
ATOM 2059 C CA . PHE A 1 252 ? 25.804 -17.099 0.722 1.00 50.53 252 PHE A CA 1
ATOM 2060 C C . PHE A 1 252 ? 24.283 -16.977 0.566 1.00 50.53 252 PHE A C 1
ATOM 2062 O O . PHE A 1 252 ? 23.763 -17.217 -0.523 1.00 50.53 252 PHE A O 1
ATOM 2069 N N . GLN A 1 253 ? 23.563 -16.521 1.596 1.00 57.88 253 GLN A N 1
ATOM 2070 C CA . GLN A 1 253 ? 22.138 -16.186 1.456 1.00 57.88 253 GLN A CA 1
ATOM 2071 C C . GLN A 1 253 ? 21.917 -14.866 0.692 1.00 57.88 253 GLN A C 1
ATOM 2073 O O . GLN A 1 253 ? 20.844 -14.647 0.123 1.00 57.88 253 GLN A O 1
ATOM 2078 N N . GLY A 1 254 ? 22.934 -14.000 0.627 1.00 67.62 254 GLY A N 1
ATOM 2079 C CA . GLY A 1 254 ? 22.863 -12.693 -0.022 1.00 67.62 254 GLY A CA 1
ATOM 2080 C C . GLY A 1 254 ? 22.608 -12.760 -1.527 1.00 67.62 254 GLY A C 1
ATOM 2081 O O . GLY A 1 254 ? 21.794 -11.992 -2.035 1.00 67.62 254 GLY A O 1
ATOM 2082 N N . PHE A 1 255 ? 23.237 -13.696 -2.243 1.00 76.44 255 PHE A N 1
ATOM 2083 C CA . PHE A 1 255 ? 23.141 -13.752 -3.707 1.00 76.44 255 PHE A CA 1
ATOM 2084 C C . PHE A 1 255 ? 21.742 -14.171 -4.205 1.00 76.44 255 PHE A C 1
ATOM 2086 O O . PHE A 1 255 ? 21.151 -13.422 -4.985 1.00 76.44 255 PHE A O 1
ATOM 2093 N N . PRO A 1 256 ? 21.116 -15.264 -3.716 1.00 79.44 256 PRO A N 1
ATOM 2094 C CA . PRO A 1 256 ? 19.733 -15.585 -4.083 1.00 79.44 256 PRO A CA 1
ATOM 2095 C C . PRO A 1 256 ? 18.720 -14.510 -3.662 1.00 79.44 256 PRO A C 1
ATOM 2097 O O . PRO A 1 256 ? 17.739 -14.273 -4.368 1.00 79.44 256 PRO A O 1
ATOM 2100 N N . ASN A 1 257 ? 18.928 -13.848 -2.519 1.00 71.88 257 ASN A N 1
ATOM 2101 C CA . ASN A 1 257 ? 18.088 -12.721 -2.094 1.00 71.88 257 ASN A CA 1
ATOM 2102 C C . ASN A 1 257 ? 18.219 -11.540 -3.055 1.00 71.88 257 ASN A C 1
ATOM 2104 O O . ASN A 1 257 ? 17.211 -10.983 -3.483 1.00 71.88 257 ASN A O 1
ATOM 2108 N N . TRP A 1 258 ? 19.449 -11.213 -3.449 1.00 78.88 258 TRP A N 1
ATOM 2109 C CA . TRP A 1 258 ? 19.724 -10.158 -4.412 1.00 78.88 258 TRP A CA 1
ATOM 2110 C C . TRP A 1 258 ? 19.027 -10.420 -5.750 1.00 78.88 258 TRP A C 1
ATOM 2112 O O . TRP A 1 258 ? 18.351 -9.526 -6.247 1.00 78.88 258 TRP A O 1
ATOM 2122 N N . PHE A 1 259 ? 19.081 -11.645 -6.291 1.00 82.19 259 PHE A N 1
ATOM 2123 C CA . PHE A 1 259 ? 18.348 -11.984 -7.521 1.00 82.19 259 PHE A CA 1
ATOM 2124 C C . PHE A 1 259 ? 16.838 -11.824 -7.375 1.00 82.19 259 PHE A C 1
ATOM 2126 O O . PHE A 1 259 ? 16.177 -11.348 -8.298 1.00 82.19 259 PHE A O 1
ATOM 2133 N N . ARG A 1 260 ? 16.276 -12.212 -6.226 1.00 80.31 260 ARG A N 1
ATOM 2134 C CA . ARG A 1 260 ? 14.840 -12.060 -5.973 1.00 80.31 260 ARG A CA 1
ATOM 2135 C C . ARG A 1 260 ? 14.435 -10.587 -5.951 1.00 80.31 260 ARG A C 1
ATOM 2137 O O . ARG A 1 260 ? 13.527 -10.218 -6.696 1.00 80.31 260 ARG A O 1
ATOM 2144 N N . SER A 1 261 ? 15.161 -9.751 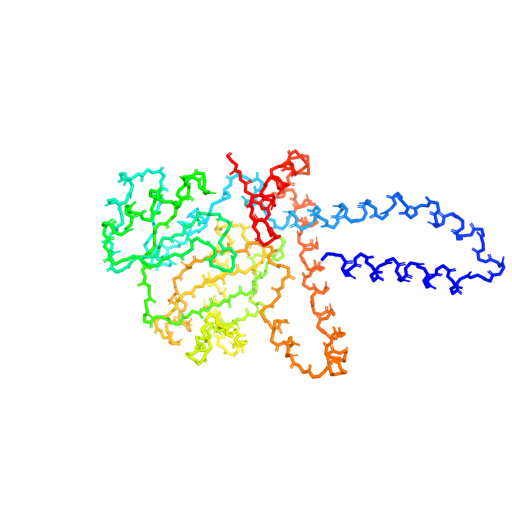-5.213 1.00 78.06 261 SER A N 1
ATOM 2145 C CA . SER A 1 261 ? 14.898 -8.310 -5.164 1.00 78.06 261 SER A CA 1
ATOM 2146 C C . SER A 1 261 ? 15.172 -7.619 -6.502 1.00 78.06 261 SER A C 1
ATOM 2148 O O . SER A 1 261 ? 14.375 -6.787 -6.927 1.00 78.06 261 SER A O 1
ATOM 2150 N N . ALA A 1 262 ? 16.222 -8.014 -7.229 1.00 79.94 262 ALA A N 1
ATOM 2151 C CA . ALA A 1 262 ? 16.495 -7.526 -8.581 1.00 79.94 262 ALA A CA 1
ATOM 2152 C C . ALA A 1 262 ? 15.357 -7.881 -9.550 1.00 79.94 262 ALA A C 1
ATOM 2154 O O . ALA A 1 262 ? 14.915 -7.031 -10.317 1.00 79.94 262 ALA A O 1
ATOM 2155 N N . ARG A 1 263 ? 14.816 -9.103 -9.472 1.00 84.19 263 ARG A N 1
ATOM 2156 C CA . ARG A 1 263 ? 13.632 -9.517 -10.239 1.00 84.19 263 ARG A CA 1
ATOM 2157 C C . ARG A 1 263 ? 12.403 -8.684 -9.872 1.00 84.19 263 ARG A C 1
ATOM 2159 O O . ARG A 1 263 ? 11.678 -8.260 -10.764 1.00 84.19 263 ARG A O 1
ATOM 2166 N N . THR A 1 264 ? 12.158 -8.448 -8.585 1.00 81.06 264 THR A N 1
ATOM 2167 C CA . THR A 1 264 ? 11.039 -7.618 -8.102 1.00 81.06 264 THR A CA 1
ATOM 2168 C C . THR A 1 264 ? 11.149 -6.186 -8.628 1.00 81.06 264 THR A C 1
ATOM 2170 O O . THR A 1 264 ? 10.180 -5.663 -9.177 1.00 81.06 264 THR A O 1
ATOM 2173 N N . ALA A 1 265 ? 12.344 -5.597 -8.568 1.00 80.75 265 ALA A N 1
ATOM 2174 C CA . ALA A 1 265 ? 12.625 -4.291 -9.153 1.00 80.75 265 ALA A CA 1
ATOM 2175 C C . ALA A 1 265 ? 12.431 -4.289 -10.678 1.00 80.75 265 ALA A C 1
ATOM 2177 O O . ALA A 1 265 ? 11.790 -3.385 -11.204 1.00 80.75 265 ALA A O 1
ATOM 2178 N N . ALA A 1 266 ? 12.915 -5.315 -11.386 1.00 83.00 266 ALA A N 1
ATOM 2179 C CA . ALA A 1 266 ? 12.778 -5.432 -12.837 1.00 83.00 266 ALA A CA 1
ATOM 2180 C C . ALA A 1 266 ? 11.313 -5.548 -13.291 1.00 83.00 266 ALA A C 1
ATOM 2182 O O . ALA A 1 266 ? 10.930 -4.902 -14.264 1.00 83.00 266 ALA A O 1
ATOM 2183 N N . ILE A 1 267 ? 10.478 -6.315 -12.575 1.00 83.62 267 ILE A N 1
ATOM 2184 C CA . ILE A 1 267 ? 9.027 -6.387 -12.833 1.00 83.62 267 ILE A CA 1
ATOM 2185 C C . ILE A 1 267 ? 8.404 -5.006 -12.680 1.00 83.62 267 ILE A C 1
ATOM 2187 O O . ILE A 1 267 ? 7.631 -4.574 -13.532 1.00 83.62 267 ILE A O 1
ATOM 2191 N N . GLY A 1 268 ? 8.766 -4.305 -11.610 1.00 82.31 268 GLY A N 1
ATOM 2192 C CA . GLY A 1 268 ? 8.316 -2.947 -11.402 1.00 82.31 268 GLY A CA 1
ATOM 2193 C C . GLY A 1 268 ? 8.705 -2.027 -12.568 1.00 82.31 268 GLY A C 1
ATOM 2194 O O . GLY A 1 268 ? 7.842 -1.373 -13.154 1.00 82.31 268 GLY A O 1
ATOM 2195 N N . VAL A 1 269 ? 9.994 -1.970 -12.911 1.00 83.38 269 VAL A N 1
ATOM 2196 C CA . VAL A 1 269 ? 10.518 -1.172 -14.034 1.00 83.38 269 VAL A CA 1
ATOM 2197 C C . VAL A 1 269 ? 9.730 -1.475 -15.309 1.00 83.38 269 VAL A C 1
ATOM 2199 O O . VAL A 1 269 ? 9.225 -0.574 -15.973 1.00 83.38 269 VAL A O 1
ATOM 2202 N N . TYR A 1 270 ? 9.542 -2.756 -15.614 1.00 86.38 270 TYR A N 1
ATOM 2203 C CA . TYR A 1 270 ? 8.782 -3.188 -16.776 1.00 86.38 270 TYR A CA 1
ATOM 2204 C C . TYR A 1 270 ? 7.339 -2.659 -16.771 1.00 86.38 270 TYR A C 1
ATOM 2206 O O . TYR A 1 270 ? 6.899 -2.070 -17.757 1.00 86.38 270 TYR A O 1
ATOM 2214 N N . ILE A 1 271 ? 6.612 -2.802 -15.659 1.00 86.81 271 ILE A N 1
ATOM 2215 C CA . ILE A 1 271 ? 5.233 -2.305 -15.525 1.00 86.81 271 ILE A CA 1
ATOM 2216 C C . ILE A 1 271 ? 5.170 -0.790 -15.747 1.00 86.81 271 ILE A C 1
ATOM 2218 O O . ILE A 1 271 ? 4.273 -0.316 -16.443 1.00 86.81 271 ILE A O 1
ATOM 2222 N N . GLY A 1 272 ? 6.126 -0.032 -15.208 1.00 83.88 272 GLY A N 1
ATOM 2223 C CA . GLY A 1 272 ? 6.157 1.412 -15.405 1.00 83.88 272 GLY A CA 1
ATOM 2224 C C . GLY A 1 272 ? 6.428 1.833 -16.844 1.00 83.88 272 GLY A C 1
ATOM 2225 O O . GLY A 1 272 ? 5.718 2.695 -17.359 1.00 83.88 272 GLY A O 1
ATOM 2226 N N . VAL A 1 273 ? 7.388 1.191 -17.525 1.00 84.88 273 VAL A N 1
ATOM 2227 C CA . VAL A 1 273 ? 7.598 1.404 -18.970 1.00 84.88 273 VAL A CA 1
ATOM 2228 C C . VAL A 1 273 ? 6.297 1.150 -19.725 1.00 84.88 273 VAL A C 1
ATOM 2230 O O . VAL A 1 273 ? 5.874 1.978 -20.528 1.00 84.88 273 VAL A O 1
ATOM 2233 N N . MET A 1 274 ? 5.635 0.029 -19.440 1.00 88.25 274 MET A N 1
ATOM 2234 C CA . MET A 1 274 ? 4.414 -0.352 -20.143 1.00 88.25 274 MET A CA 1
ATOM 2235 C C . MET A 1 274 ? 3.259 0.621 -19.885 1.00 88.25 274 MET A C 1
ATOM 2237 O O . MET A 1 274 ? 2.540 0.944 -20.823 1.00 88.25 274 MET A O 1
ATOM 2241 N N . ASN A 1 275 ? 3.104 1.158 -18.672 1.00 85.62 275 ASN A N 1
ATOM 2242 C CA . ASN A 1 275 ? 2.095 2.187 -18.399 1.00 85.62 275 ASN A CA 1
ATOM 2243 C C . ASN A 1 275 ? 2.326 3.478 -19.202 1.00 85.62 275 ASN A C 1
ATOM 2245 O O . ASN A 1 275 ? 1.355 4.094 -19.639 1.00 85.62 275 ASN A O 1
ATOM 2249 N N . ILE A 1 276 ? 3.585 3.874 -19.427 1.00 83.44 276 ILE A N 1
ATOM 2250 C CA . ILE A 1 276 ? 3.918 5.018 -20.293 1.00 83.44 276 ILE A CA 1
ATOM 2251 C C . ILE A 1 276 ? 3.599 4.683 -21.754 1.00 83.44 276 ILE A C 1
ATOM 2253 O O . ILE A 1 276 ? 2.898 5.442 -22.419 1.00 83.44 276 ILE A O 1
ATOM 2257 N N . LEU A 1 277 ? 4.076 3.537 -22.253 1.00 86.69 277 LEU A N 1
ATOM 2258 C CA . LEU A 1 277 ? 3.887 3.134 -23.653 1.00 86.69 277 LEU A CA 1
ATOM 2259 C C . LEU A 1 277 ? 2.412 2.938 -24.021 1.00 86.69 277 LEU A C 1
ATOM 2261 O O . LEU A 1 277 ? 2.019 3.224 -25.147 1.00 86.69 277 LEU A O 1
ATOM 2265 N N . MET A 1 278 ? 1.593 2.474 -23.076 1.00 88.25 278 MET A N 1
ATOM 2266 C CA . MET A 1 278 ? 0.152 2.288 -23.265 1.00 88.25 278 MET A CA 1
ATOM 2267 C C . MET A 1 278 ? -0.660 3.575 -23.062 1.00 88.25 278 MET A C 1
ATOM 2269 O O . MET A 1 278 ? -1.882 3.546 -23.178 1.00 88.25 278 MET A O 1
ATOM 2273 N N . GLY A 1 279 ? -0.017 4.700 -22.737 1.00 86.44 279 GLY A N 1
ATOM 2274 C CA . GLY A 1 279 ? -0.703 5.973 -22.512 1.00 86.44 279 GLY A CA 1
ATOM 2275 C C . GLY A 1 279 ? -1.549 6.014 -21.236 1.00 86.44 279 GLY A C 1
ATOM 2276 O O . GLY A 1 279 ? -2.316 6.953 -21.049 1.00 86.44 279 GLY A O 1
ATOM 2277 N N . HIS A 1 280 ? -1.401 5.039 -20.331 1.00 84.56 280 HIS A N 1
ATOM 2278 C CA . HIS A 1 280 ? -2.019 5.098 -19.001 1.00 84.56 280 HIS A CA 1
ATOM 2279 C C . HIS A 1 280 ? -1.427 6.233 -18.156 1.00 84.56 280 HIS A C 1
ATOM 2281 O O . HIS A 1 280 ? -2.051 6.696 -17.202 1.00 84.56 280 HIS A O 1
ATOM 2287 N N . ILE A 1 281 ? -0.202 6.646 -18.490 1.00 81.44 281 ILE A N 1
ATOM 2288 C CA . ILE A 1 281 ? 0.540 7.716 -17.840 1.00 81.44 281 ILE A CA 1
ATOM 2289 C C . ILE A 1 281 ? 1.098 8.660 -18.899 1.00 81.44 281 ILE A C 1
ATOM 2291 O O . ILE A 1 281 ? 1.788 8.231 -19.825 1.00 81.44 281 ILE A O 1
ATOM 2295 N N . ASN A 1 282 ? 0.873 9.962 -18.719 1.00 83.62 282 ASN A N 1
ATOM 2296 C CA . ASN A 1 282 ? 1.528 10.975 -19.530 1.00 83.62 282 ASN A CA 1
ATOM 2297 C C . ASN A 1 282 ? 2.987 11.158 -19.073 1.00 83.62 282 ASN A C 1
ATOM 2299 O O . ASN A 1 282 ? 3.271 11.475 -17.915 1.00 83.62 282 ASN A O 1
ATOM 2303 N N . PHE A 1 283 ? 3.930 10.968 -19.997 1.00 80.38 283 PHE A N 1
ATOM 2304 C CA . PHE A 1 283 ? 5.362 11.086 -19.717 1.00 80.38 283 PHE A CA 1
ATOM 2305 C C . PHE A 1 283 ? 5.759 12.487 -19.215 1.00 80.38 283 PHE A C 1
ATOM 2307 O O . PHE A 1 283 ? 6.488 12.611 -18.232 1.00 80.38 283 PHE A O 1
ATOM 2314 N N . CYS A 1 284 ? 5.234 13.548 -19.830 1.00 82.25 284 CYS A N 1
ATOM 2315 C CA . CYS A 1 284 ? 5.531 14.928 -19.440 1.00 82.25 284 CYS A CA 1
ATOM 2316 C C . CYS A 1 284 ? 4.932 15.284 -18.073 1.00 82.25 284 CYS A C 1
ATOM 2318 O O . CYS A 1 284 ? 5.576 15.959 -17.271 1.00 82.25 284 CYS A O 1
ATOM 2320 N N . GLU A 1 285 ? 3.721 14.803 -17.783 1.00 77.94 285 GLU A N 1
ATOM 2321 C CA . GLU A 1 285 ? 3.105 14.948 -16.459 1.00 77.94 285 GLU A CA 1
ATOM 2322 C C . GLU A 1 285 ? 3.904 14.209 -15.386 1.00 77.94 285 GLU A C 1
ATOM 2324 O O . GLU A 1 285 ? 4.069 14.697 -14.271 1.00 77.94 285 GLU A O 1
ATOM 2329 N N . SER A 1 286 ? 4.460 13.050 -15.730 1.00 72.88 286 SER A N 1
ATOM 2330 C CA . SER A 1 286 ? 5.353 12.327 -14.831 1.00 72.88 286 SER A CA 1
ATOM 2331 C C . SER A 1 286 ? 6.536 13.226 -14.456 1.00 72.88 286 SER A C 1
ATOM 2333 O O . SER A 1 286 ? 6.761 13.456 -13.266 1.00 72.88 286 SER A O 1
ATOM 2335 N N . ILE A 1 287 ? 7.206 13.827 -15.455 1.00 75.38 287 ILE A N 1
ATOM 2336 C CA . ILE A 1 287 ? 8.339 14.766 -15.290 1.00 75.38 287 ILE A CA 1
ATOM 2337 C C . ILE A 1 287 ? 7.990 15.956 -14.404 1.00 75.38 287 ILE A C 1
ATOM 2339 O O . ILE A 1 287 ? 8.746 16.279 -13.484 1.00 75.38 287 ILE A O 1
ATOM 2343 N N . SER A 1 288 ? 6.848 16.599 -14.631 1.00 80.19 288 SER A N 1
ATOM 2344 C CA . SER A 1 288 ? 6.474 17.780 -13.850 1.00 80.19 288 SER A CA 1
ATOM 2345 C C . SER A 1 288 ? 6.242 17.463 -12.368 1.00 80.19 288 SER A C 1
ATOM 2347 O O . SER A 1 288 ? 6.390 18.347 -11.524 1.00 80.19 288 SER A O 1
ATOM 2349 N N . ASN A 1 289 ? 5.957 16.204 -12.017 1.00 75.75 289 ASN A N 1
ATOM 2350 C CA . ASN A 1 289 ? 5.674 15.786 -10.649 1.00 75.75 289 ASN A CA 1
ATOM 2351 C C . ASN A 1 289 ? 6.910 15.400 -9.810 1.00 75.75 289 ASN A C 1
ATOM 2353 O O . ASN A 1 289 ? 6.747 15.252 -8.601 1.00 75.75 289 ASN A O 1
ATOM 2357 N N . VAL A 1 290 ? 8.134 15.304 -10.365 1.00 74.25 290 VAL A N 1
ATOM 2358 C CA . VAL A 1 290 ? 9.346 14.852 -9.621 1.00 74.25 290 VAL A CA 1
ATOM 2359 C C . VAL A 1 290 ? 9.591 15.619 -8.326 1.00 74.25 290 VAL A C 1
ATOM 2361 O O . VAL A 1 290 ? 9.914 15.023 -7.300 1.00 74.25 290 VAL A O 1
ATOM 2364 N N . HIS A 1 291 ? 9.444 16.942 -8.357 1.00 76.81 291 HIS A N 1
ATOM 2365 C CA . HIS A 1 291 ? 9.711 17.794 -7.198 1.00 76.81 291 HIS A CA 1
ATOM 2366 C C . HIS A 1 291 ? 8.871 17.390 -5.975 1.00 76.81 291 HIS A C 1
ATOM 2368 O O . HIS A 1 291 ? 9.372 17.404 -4.853 1.00 76.81 291 HIS A O 1
ATOM 2374 N N . ARG A 1 292 ? 7.623 16.950 -6.191 1.00 72.69 292 ARG A N 1
ATOM 2375 C CA . ARG A 1 292 ? 6.718 16.485 -5.124 1.00 72.69 292 ARG A CA 1
ATOM 2376 C C . ARG A 1 292 ? 7.257 15.238 -4.447 1.00 72.69 292 ARG A C 1
ATOM 2378 O O . ARG A 1 292 ? 7.129 15.057 -3.243 1.00 72.69 292 ARG A O 1
ATOM 2385 N N . LEU A 1 293 ? 7.907 14.400 -5.238 1.00 69.69 293 LEU A N 1
ATOM 2386 C CA . LEU A 1 293 ? 8.448 13.125 -4.810 1.00 69.69 293 LEU A CA 1
ATOM 2387 C C . LEU A 1 293 ? 9.679 13.332 -3.932 1.00 69.69 293 LEU A C 1
ATOM 2389 O O . LEU A 1 293 ? 9.820 12.728 -2.872 1.00 69.69 293 LEU A O 1
ATOM 2393 N N . ILE A 1 294 ? 10.531 14.275 -4.335 1.00 74.25 294 ILE A N 1
ATOM 2394 C CA . ILE A 1 294 ? 11.671 14.726 -3.536 1.00 74.25 294 ILE A CA 1
ATOM 2395 C C . ILE A 1 294 ? 11.189 15.358 -2.223 1.00 74.25 294 ILE A C 1
ATOM 2397 O O . ILE A 1 294 ? 11.689 14.994 -1.158 1.00 74.25 294 ILE A O 1
ATOM 2401 N N . GLY A 1 295 ? 10.194 16.251 -2.274 1.00 75.19 295 GLY A N 1
ATOM 2402 C CA . GLY A 1 295 ? 9.613 16.862 -1.072 1.00 75.19 295 GLY A CA 1
ATOM 2403 C C . GLY A 1 295 ? 9.077 15.808 -0.103 1.00 75.19 295 GLY A C 1
ATOM 2404 O O . GLY A 1 295 ? 9.360 15.828 1.095 1.00 75.19 295 GLY A O 1
ATOM 2405 N N . ARG A 1 296 ? 8.408 14.790 -0.640 1.00 71.38 296 ARG A N 1
ATOM 2406 C CA . ARG A 1 296 ? 7.876 13.687 0.148 1.00 71.38 296 ARG A CA 1
ATOM 2407 C C . ARG A 1 296 ? 8.949 12.775 0.733 1.00 71.38 296 ARG A C 1
ATOM 2409 O O . ARG A 1 296 ? 8.825 12.377 1.890 1.00 71.38 296 ARG A O 1
ATOM 2416 N N . TYR A 1 297 ? 9.999 12.462 -0.026 1.00 74.44 297 TYR A N 1
ATOM 2417 C CA . TYR A 1 297 ? 11.171 11.760 0.501 1.00 74.44 297 TYR A CA 1
ATOM 2418 C C . TYR A 1 297 ? 11.725 12.476 1.727 1.00 74.44 297 TYR A C 1
ATOM 2420 O O . TYR A 1 297 ? 11.971 11.851 2.758 1.00 74.44 297 TYR A O 1
ATOM 2428 N N . SER A 1 298 ? 11.889 13.796 1.598 1.00 78.31 298 SER A N 1
ATOM 2429 C CA . SER A 1 298 ? 12.412 14.656 2.651 1.00 78.31 298 SER A CA 1
ATOM 2430 C C . SER A 1 298 ? 11.512 14.625 3.885 1.00 78.31 298 SER A C 1
ATOM 2432 O O . SER A 1 298 ? 12.014 14.539 5.002 1.00 78.31 298 SER A O 1
ATOM 2434 N N . LEU A 1 299 ? 10.188 14.627 3.693 1.00 77.19 299 LEU A N 1
ATOM 2435 C CA . LEU A 1 299 ? 9.213 14.563 4.782 1.00 77.19 299 LEU A CA 1
ATOM 2436 C C . LEU A 1 299 ? 9.193 13.193 5.483 1.00 77.19 299 LEU A C 1
ATOM 2438 O O . LEU A 1 299 ? 9.254 13.110 6.711 1.00 77.19 299 LEU A O 1
ATOM 2442 N N . CYS A 1 300 ? 9.105 12.100 4.719 1.00 76.06 300 CYS A N 1
ATOM 2443 C CA . CYS A 1 300 ? 8.950 10.759 5.283 1.00 76.06 300 CYS A CA 1
ATOM 2444 C C . CYS A 1 300 ? 10.275 10.142 5.759 1.00 76.06 300 CYS A C 1
ATOM 2446 O O . CYS A 1 300 ? 10.262 9.210 6.569 1.00 76.06 300 CYS A O 1
ATOM 2448 N N . GLY A 1 301 ? 11.413 10.625 5.252 1.00 74.38 301 GLY A N 1
ATOM 2449 C CA . GLY A 1 301 ? 12.739 10.070 5.527 1.00 74.38 301 GLY A CA 1
ATOM 2450 C C . GLY A 1 301 ? 12.926 8.643 5.002 1.00 74.38 301 GLY A C 1
ATOM 2451 O O . GLY A 1 301 ? 13.790 7.916 5.490 1.00 74.38 301 GLY A O 1
ATOM 2452 N N . ASN A 1 302 ? 12.093 8.196 4.056 1.00 69.62 302 ASN A N 1
ATOM 2453 C CA . ASN A 1 302 ? 12.174 6.857 3.483 1.00 69.62 302 ASN A CA 1
ATOM 2454 C C . ASN A 1 302 ? 11.610 6.784 2.060 1.00 69.62 302 ASN A C 1
ATOM 2456 O O . ASN A 1 302 ? 10.864 7.653 1.611 1.00 69.62 302 ASN A O 1
ATOM 2460 N N . HIS A 1 303 ? 11.965 5.699 1.370 1.00 63.78 303 HIS A N 1
ATOM 2461 C CA . HIS A 1 303 ? 11.561 5.443 -0.008 1.00 63.78 303 HIS A CA 1
ATOM 2462 C C . HIS A 1 303 ? 10.209 4.723 -0.148 1.00 63.78 303 HIS A C 1
ATOM 2464 O O . HIS A 1 303 ? 9.629 4.743 -1.229 1.00 63.78 303 HIS A O 1
ATOM 2470 N N . GLU A 1 304 ? 9.686 4.108 0.921 1.00 58.59 304 GLU A N 1
ATOM 2471 C CA . GLU A 1 304 ? 8.410 3.372 0.887 1.00 58.59 304 GLU A CA 1
ATOM 2472 C C . GLU A 1 304 ? 7.196 4.309 0.728 1.00 58.59 304 GLU A C 1
ATOM 2474 O O . GLU A 1 304 ? 6.118 3.860 0.343 1.00 58.59 304 GLU A O 1
ATOM 2479 N N . HIS A 1 305 ? 7.366 5.613 0.977 1.00 55.06 305 HIS A N 1
ATOM 2480 C CA . HIS A 1 305 ? 6.303 6.620 0.891 1.00 55.06 305 HIS A CA 1
ATOM 2481 C C . HIS A 1 305 ? 6.664 7.837 0.037 1.00 55.06 305 HIS A C 1
ATOM 2483 O O . HIS A 1 305 ? 6.066 8.893 0.220 1.00 55.06 305 HIS A O 1
ATOM 2489 N N . LEU A 1 306 ? 7.620 7.686 -0.884 1.00 50.97 306 LEU A N 1
ATOM 2490 C CA . LEU A 1 306 ? 8.201 8.724 -1.751 1.00 50.97 306 LEU A CA 1
ATOM 2491 C C . LEU A 1 306 ? 7.220 9.555 -2.587 1.00 50.97 306 LEU A C 1
ATOM 2493 O O . LEU A 1 306 ? 7.635 10.470 -3.285 1.00 50.97 306 LEU A O 1
ATOM 2497 N N . TRP A 1 307 ? 5.937 9.250 -2.567 1.00 49.47 307 TRP A N 1
ATOM 2498 C CA . TRP A 1 307 ? 4.993 9.766 -3.536 1.00 49.47 307 TRP A CA 1
ATOM 2499 C C . TRP A 1 307 ? 3.819 10.356 -2.727 1.00 49.47 307 TRP A C 1
ATOM 2501 O O . TRP A 1 307 ? 3.496 9.860 -1.650 1.00 49.47 307 TRP A O 1
ATOM 2511 N N . GLY A 1 308 ? 3.291 11.528 -3.092 1.00 34.12 308 GLY A N 1
ATOM 2512 C CA . GLY A 1 308 ? 2.421 12.329 -2.212 1.00 34.12 308 GLY A CA 1
ATOM 2513 C C . GLY A 1 308 ? 2.314 13.783 -2.658 1.00 34.12 308 GLY A C 1
ATOM 2514 O O . GLY A 1 308 ? 3.325 14.344 -3.064 1.00 34.12 308 GLY A O 1
ATOM 2515 N N . ARG A 1 309 ? 1.121 14.391 -2.611 1.00 27.92 309 ARG A N 1
ATOM 2516 C CA . ARG A 1 309 ? 0.927 15.838 -2.837 1.00 27.92 309 ARG A CA 1
ATOM 2517 C C . ARG A 1 309 ? 0.796 16.545 -1.480 1.00 27.92 309 ARG A C 1
ATOM 2519 O O . ARG A 1 309 ? 0.242 15.941 -0.561 1.00 27.92 309 ARG A O 1
ATOM 2526 N N . GLU A 1 310 ? 1.313 17.768 -1.388 1.00 32.88 310 GLU A N 1
ATOM 2527 C CA . GLU A 1 310 ? 0.850 18.797 -0.440 1.00 32.88 310 GLU A CA 1
ATOM 2528 C C . GLU A 1 310 ? -0.427 19.455 -0.980 1.00 32.88 310 GLU A C 1
ATOM 2530 O O . GLU A 1 310 ? -0.519 19.622 -2.225 1.00 32.88 310 GLU A O 1
#

Sequence (310 aa):
MELILASLLILCLLVVLFLWKKELHKSMAKMIFWTPVLFPWLVWLIYWTLIAQQTFWLQGLNRKDYALFLAPGQMNADTVRIQSEDDIAKIRSYPSVIKPNICTTANRGVTVVFNEMEAVNYFKLNASQFAYDMIGQTFLSEHHEFSVMYFRLPYYSTGTIKTLGIRRKNFNAIGQYSIEAVNELITSRLKDHIDEYSRKVGWYFGRGDFRAKSLDHLANANIQWMEVNFGSLGDIAEKNNMVRGPKSELIFQGFPNWFRSARTAAIGVYIGVMNILMGHINFCESISNVHRLIGRYSLCGNHEHLWGRE

Foldseek 3Di:
DVVVVVVVVVVVVVVVVVQPDDPCVVVVVVVVVCCVVVVVVVVVLLVLLLLLLCLLQLVQVQFFVSLLVLQPDLQAFDKFKWQDLVSLVVQPDPQKWKAQRFQCPLNVLTDTDGDSVSVSVSCVVPCVLRVSTMMIGYDPPQWWKKKWWWADAPPDLFIFTPWIWTWDDPPVDPSDIATHTDCVLDEPQLRVSVRVSCVSSVAGGDMWMWIANDSVCNSNNVIHTDGTQGSHLDDSVLPPLPPPDPPVVNVVSVPVSVVVSVVSSVSSSNSSVSCCVVVSDPPVSSVVQQVVLVVSCVSSVDDSRSGHDD

Organism: NCBI:txid2011161